Protein AF-A0A498SLK0-F1 (afdb_monomer_lite)

Sequence (186 aa):
SATMFNNPEVRSLDIPAATGIGTARSLAKLHALVLEGKLLKETTVKQLFLDPTVCNQMDLVLSINMSFGKGFTYTKNFQDQWLVGHPGLGGQNVKMDLTNEVAFAYLCSGLKIGHSDLTVTFMRLQNALYECLRENNLLKEIREEKTEGNSEITRRNSSLDTSSKNHQKANVLMPLESNTVLTSDT

pLDDT: mean 80.44, std 25.32, range [27.47, 98.44]

Structure (mmCIF, N/CA/C/O backbone):
data_AF-A0A498SLK0-F1
#
_entry.id   AF-A0A498SLK0-F1
#
loop_
_atom_site.group_PDB
_atom_site.id
_atom_site.type_symbol
_atom_site.label_atom_id
_atom_site.label_alt_id
_atom_site.label_comp_id
_atom_site.label_asym_id
_atom_site.label_entity_id
_atom_site.label_seq_id
_atom_site.pdbx_PDB_ins_code
_atom_site.Cartn_x
_atom_site.Cartn_y
_atom_site.Cartn_z
_atom_site.occupancy
_atom_site.B_iso_or_equiv
_atom_site.auth_seq_id
_atom_site.auth_comp_id
_atom_site.auth_asym_id
_atom_site.auth_atom_id
_atom_site.pdbx_PDB_model_num
ATOM 1 N N . SER A 1 1 ? 16.751 1.440 -17.193 1.00 70.88 1 SER A N 1
ATOM 2 C CA . SER A 1 1 ? 15.416 1.595 -17.815 1.00 70.88 1 SER A CA 1
ATOM 3 C C . SER A 1 1 ? 14.440 0.622 -17.166 1.00 70.88 1 SER A C 1
ATOM 5 O O . SER A 1 1 ? 14.860 -0.482 -16.836 1.00 70.88 1 SER A O 1
ATOM 7 N N . ALA A 1 2 ? 13.162 0.990 -16.994 1.00 81.75 2 ALA A N 1
ATOM 8 C CA . ALA A 1 2 ? 12.128 0.117 -16.412 1.00 81.75 2 ALA A CA 1
ATOM 9 C C . ALA A 1 2 ? 11.875 -1.167 -17.230 1.00 81.75 2 ALA A C 1
ATOM 11 O O . ALA A 1 2 ? 11.352 -2.149 -16.711 1.00 81.75 2 ALA A O 1
ATOM 12 N N . THR A 1 3 ? 12.314 -1.198 -18.491 1.00 87.62 3 THR A N 1
ATOM 13 C CA . THR A 1 3 ? 12.270 -2.387 -19.354 1.00 87.62 3 THR A CA 1
ATOM 14 C C . THR A 1 3 ? 13.063 -3.575 -18.806 1.00 87.62 3 THR A C 1
ATOM 16 O O . THR A 1 3 ? 12.767 -4.708 -19.170 1.00 87.62 3 THR A O 1
ATOM 19 N N . MET A 1 4 ? 14.024 -3.348 -17.902 1.00 90.81 4 MET A N 1
ATOM 20 C CA . MET A 1 4 ? 14.787 -4.409 -17.234 1.00 90.81 4 MET A CA 1
ATOM 21 C C . MET A 1 4 ? 13.880 -5.402 -16.493 1.00 90.81 4 MET A C 1
ATOM 23 O O . MET A 1 4 ? 14.152 -6.598 -16.507 1.00 90.81 4 MET A O 1
ATOM 27 N N . PHE A 1 5 ? 12.760 -4.941 -15.929 1.00 90.31 5 PHE A N 1
ATOM 28 C CA . PHE A 1 5 ? 11.796 -5.801 -15.235 1.00 90.31 5 PHE A CA 1
ATOM 29 C C . PHE A 1 5 ? 10.998 -6.714 -16.176 1.00 90.31 5 PHE A C 1
ATOM 31 O O . PHE A 1 5 ? 10.207 -7.531 -15.711 1.00 90.31 5 PHE A O 1
ATOM 38 N N . ASN A 1 6 ? 11.191 -6.612 -17.496 1.00 92.38 6 ASN A N 1
ATOM 39 C CA . ASN A 1 6 ? 10.660 -7.578 -18.458 1.00 92.38 6 ASN A CA 1
ATOM 40 C C . ASN A 1 6 ? 11.587 -8.771 -18.701 1.00 92.38 6 ASN A C 1
ATOM 42 O O . ASN A 1 6 ? 11.149 -9.746 -19.306 1.00 92.38 6 ASN A O 1
ATOM 46 N N . ASN A 1 7 ? 12.831 -8.717 -18.220 1.00 95.44 7 ASN A N 1
ATOM 47 C CA . ASN A 1 7 ? 13.762 -9.830 -18.321 1.00 95.44 7 ASN A CA 1
ATOM 48 C C . ASN A 1 7 ? 13.373 -10.939 -17.315 1.00 95.44 7 ASN A C 1
ATOM 50 O O . ASN A 1 7 ? 13.302 -10.644 -16.118 1.00 95.44 7 ASN A O 1
ATOM 54 N N . PRO A 1 8 ? 13.126 -12.191 -17.755 1.00 95.25 8 PRO A N 1
ATOM 55 C CA . PRO A 1 8 ? 12.795 -13.296 -16.854 1.00 95.25 8 PRO A CA 1
ATOM 56 C C . PRO A 1 8 ? 13.870 -13.546 -15.792 1.00 95.25 8 PRO A C 1
ATOM 58 O O . PRO A 1 8 ? 13.502 -13.785 -14.649 1.00 95.25 8 PRO A O 1
ATOM 61 N N . GLU A 1 9 ? 15.153 -13.380 -16.124 1.00 96.25 9 GLU A N 1
ATOM 62 C CA . GLU A 1 9 ? 16.265 -13.541 -15.175 1.00 96.25 9 GLU A CA 1
ATOM 63 C C . GLU A 1 9 ? 16.179 -12.538 -14.023 1.00 96.25 9 GLU A C 1
ATOM 65 O O . GLU A 1 9 ? 16.482 -12.861 -12.884 1.00 96.25 9 GLU A O 1
ATOM 70 N N . VAL A 1 10 ? 15.721 -11.313 -14.303 1.00 94.56 10 VAL A N 1
ATOM 71 C CA . VAL A 1 10 ? 15.525 -10.279 -13.275 1.00 94.56 10 VAL A CA 1
ATOM 72 C C . VAL A 1 10 ? 14.268 -10.567 -12.458 1.00 94.56 10 VAL A C 1
ATOM 74 O O . VAL A 1 10 ? 14.259 -10.342 -11.252 1.00 94.56 10 VAL A O 1
ATOM 77 N N . ARG A 1 11 ? 13.207 -11.075 -13.097 1.00 93.44 11 ARG A N 1
ATOM 78 C CA . ARG A 1 11 ? 11.951 -11.448 -12.424 1.00 93.44 11 ARG A CA 1
ATOM 79 C C . ARG A 1 11 ? 12.111 -12.637 -11.481 1.00 93.44 11 ARG A C 1
ATOM 81 O O . ARG A 1 11 ? 11.338 -12.739 -10.538 1.00 93.44 11 ARG A O 1
ATOM 88 N N . SER A 1 12 ? 13.062 -13.529 -11.749 1.00 95.00 12 SER A N 1
ATOM 89 C CA . SER A 1 12 ? 13.354 -14.679 -10.890 1.00 95.00 12 SER A CA 1
ATOM 90 C C . SER A 1 12 ? 14.241 -14.345 -9.692 1.00 95.00 12 SER A C 1
ATOM 92 O O . SER A 1 12 ? 14.433 -15.211 -8.845 1.00 95.00 12 SER A O 1
ATOM 94 N N . LEU A 1 13 ? 14.806 -13.135 -9.613 1.00 95.94 13 LEU A N 1
ATOM 95 C CA . LEU A 1 13 ? 15.593 -12.727 -8.451 1.00 95.94 13 LEU A CA 1
ATOM 96 C C . LEU A 1 13 ? 14.676 -12.396 -7.275 1.00 95.94 13 LEU A C 1
ATOM 98 O O . LEU A 1 13 ? 13.717 -11.643 -7.424 1.00 95.94 13 LEU A O 1
ATOM 102 N N . ASP A 1 14 ? 15.051 -12.854 -6.084 1.00 94.75 14 ASP A N 1
ATOM 103 C CA . ASP A 1 14 ? 14.390 -12.481 -4.836 1.00 94.75 14 ASP A CA 1
ATOM 104 C C . ASP A 1 14 ? 14.817 -11.071 -4.406 1.00 94.75 14 ASP A C 1
ATOM 106 O O . ASP A 1 14 ? 15.671 -10.881 -3.538 1.00 94.75 14 ASP A O 1
ATOM 110 N N . ILE A 1 15 ? 14.218 -10.053 -5.028 1.00 95.19 15 ILE A N 1
ATOM 111 C CA . ILE A 1 15 ? 14.416 -8.642 -4.670 1.00 95.19 15 ILE A CA 1
ATOM 112 C C . ILE A 1 15 ? 13.079 -8.088 -4.156 1.00 95.19 15 ILE A C 1
ATOM 114 O O . ILE A 1 15 ? 12.330 -7.489 -4.944 1.00 95.19 15 ILE A O 1
ATOM 118 N N . PRO A 1 16 ? 12.761 -8.246 -2.851 1.00 94.00 16 PRO A N 1
ATOM 119 C CA . PRO A 1 16 ? 11.464 -7.866 -2.280 1.00 94.00 16 PRO A CA 1
ATOM 120 C C . PRO A 1 16 ? 11.066 -6.408 -2.529 1.00 94.00 16 PRO A C 1
ATOM 122 O O . PRO A 1 16 ? 9.883 -6.091 -2.596 1.00 94.00 16 PRO A O 1
ATOM 125 N N . ALA A 1 17 ? 12.049 -5.523 -2.716 1.00 93.56 17 ALA A N 1
ATOM 126 C CA . ALA A 1 17 ? 11.827 -4.105 -2.972 1.00 93.56 17 ALA A CA 1
ATOM 127 C C . ALA A 1 17 ? 11.302 -3.780 -4.387 1.00 93.56 17 ALA A C 1
ATOM 129 O O . ALA A 1 17 ? 10.821 -2.669 -4.599 1.00 93.56 17 ALA A O 1
ATOM 130 N N . ALA A 1 18 ? 11.422 -4.685 -5.372 1.00 92.25 18 ALA A N 1
ATOM 131 C CA . ALA A 1 18 ? 11.180 -4.320 -6.777 1.00 92.25 18 ALA A CA 1
ATOM 132 C C . ALA A 1 18 ? 10.623 -5.422 -7.695 1.00 92.25 18 ALA A C 1
ATOM 134 O O . ALA A 1 18 ? 10.059 -5.102 -8.738 1.00 92.25 18 ALA A O 1
ATOM 135 N N . THR A 1 19 ? 10.779 -6.701 -7.352 1.00 93.88 19 THR A N 1
ATOM 136 C CA . THR A 1 19 ? 10.483 -7.828 -8.269 1.00 93.88 19 THR A CA 1
ATOM 137 C C . THR A 1 19 ? 9.173 -8.554 -7.962 1.00 93.88 19 THR A C 1
ATOM 139 O O . THR A 1 19 ? 8.870 -9.569 -8.579 1.00 93.88 19 THR A O 1
ATOM 142 N N . GLY A 1 20 ? 8.355 -8.025 -7.047 1.00 93.06 20 GLY A N 1
ATOM 143 C CA . GLY A 1 20 ? 7.063 -8.617 -6.704 1.00 93.06 20 GLY A CA 1
ATOM 144 C C . GLY A 1 20 ? 6.109 -8.695 -7.903 1.00 93.06 20 GLY A C 1
ATOM 145 O O . GLY A 1 20 ? 5.823 -7.687 -8.550 1.00 93.06 20 GLY A O 1
ATOM 146 N N . ILE A 1 21 ? 5.576 -9.891 -8.170 1.00 94.12 21 ILE A N 1
ATOM 147 C CA . ILE A 1 21 ? 4.585 -10.147 -9.223 1.00 94.12 21 ILE A CA 1
ATOM 148 C C . ILE A 1 21 ? 3.274 -10.584 -8.574 1.00 94.12 21 ILE A C 1
ATOM 150 O O . ILE A 1 21 ? 3.242 -11.477 -7.730 1.00 94.12 21 ILE A O 1
ATOM 154 N N . GLY A 1 22 ? 2.167 -9.972 -8.987 1.00 94.94 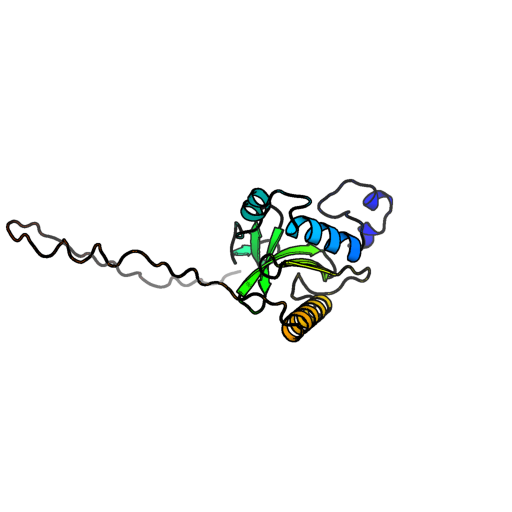22 GLY A N 1
ATOM 155 C CA . GLY A 1 22 ? 0.856 -10.307 -8.453 1.00 94.94 22 GLY A CA 1
ATOM 156 C C . GLY A 1 22 ? -0.284 -9.663 -9.225 1.00 94.94 22 GLY A C 1
ATOM 157 O O . GLY A 1 22 ? -0.096 -9.024 -10.258 1.00 94.94 22 GLY A O 1
ATOM 158 N N . THR A 1 23 ? -1.494 -9.838 -8.700 1.00 97.88 23 THR A N 1
ATOM 159 C CA . THR A 1 23 ? -2.704 -9.203 -9.231 1.00 97.88 23 THR A CA 1
ATOM 160 C C . THR A 1 23 ? -3.240 -8.187 -8.232 1.00 97.88 23 THR A C 1
ATOM 162 O O . THR A 1 23 ? -3.067 -8.355 -7.023 1.00 97.88 23 THR A O 1
ATOM 165 N N . ALA A 1 24 ? -3.948 -7.163 -8.719 1.00 98.00 24 ALA A N 1
ATOM 166 C CA . ALA A 1 24 ? -4.604 -6.184 -7.851 1.00 98.00 24 ALA A CA 1
ATOM 167 C C . ALA A 1 24 ? -5.553 -6.870 -6.851 1.00 98.00 24 ALA A C 1
ATOM 169 O O . ALA A 1 24 ? -5.569 -6.531 -5.674 1.00 98.00 24 ALA A O 1
ATOM 170 N N . ARG A 1 25 ? -6.269 -7.913 -7.299 1.00 98.31 25 ARG A N 1
ATOM 171 C CA . ARG A 1 25 ? -7.157 -8.722 -6.453 1.00 98.31 25 ARG A CA 1
ATOM 172 C C . ARG A 1 25 ? -6.404 -9.386 -5.302 1.00 98.31 25 ARG A C 1
ATOM 174 O O . ARG A 1 25 ? -6.836 -9.277 -4.160 1.00 98.31 25 ARG A O 1
ATOM 181 N N . SER A 1 26 ? -5.306 -10.083 -5.593 1.00 98.31 26 SER A N 1
ATOM 182 C CA . SER A 1 26 ? -4.523 -10.778 -4.564 1.00 98.31 26 SER A CA 1
ATOM 183 C C . SER A 1 26 ? -3.891 -9.793 -3.585 1.00 98.31 26 SER A C 1
ATOM 185 O O . SER A 1 26 ? -3.908 -10.039 -2.383 1.00 98.31 26 SER A O 1
ATOM 187 N N . LEU A 1 27 ? -3.383 -8.665 -4.088 1.00 97.81 27 LEU A N 1
ATOM 188 C CA . LEU A 1 27 ? -2.730 -7.648 -3.271 1.00 97.81 27 LEU A CA 1
ATOM 189 C C . LEU A 1 27 ? -3.721 -6.919 -2.347 1.00 97.81 27 LEU A C 1
ATOM 191 O O . LEU A 1 27 ? -3.435 -6.755 -1.163 1.00 97.81 27 LEU A O 1
ATOM 195 N N . ALA A 1 28 ? -4.905 -6.557 -2.853 1.00 98.44 28 ALA A N 1
ATOM 196 C CA . ALA A 1 28 ? -5.984 -5.995 -2.038 1.00 98.44 28 ALA A CA 1
ATOM 197 C C . ALA A 1 28 ? -6.485 -7.007 -0.997 1.00 98.44 28 ALA A C 1
ATOM 199 O O . ALA A 1 28 ? -6.641 -6.661 0.169 1.00 98.44 28 ALA A O 1
ATOM 200 N N . LYS A 1 29 ? -6.663 -8.279 -1.387 1.00 98.38 29 LYS A N 1
ATOM 201 C CA . LYS A 1 29 ? -7.074 -9.348 -0.465 1.00 98.38 29 LYS A CA 1
ATOM 202 C C . LYS A 1 29 ? -6.055 -9.570 0.651 1.00 98.38 29 LYS A C 1
ATOM 204 O O . LYS A 1 29 ? -6.457 -9.756 1.791 1.00 98.38 29 LYS A O 1
ATOM 209 N N . LEU A 1 30 ? -4.757 -9.541 0.345 1.00 97.94 30 LEU A N 1
ATOM 210 C CA . LEU A 1 30 ? -3.702 -9.646 1.354 1.00 97.94 30 LEU A CA 1
ATOM 211 C C . LEU A 1 30 ? -3.861 -8.561 2.428 1.00 97.94 30 LEU A C 1
ATOM 213 O O . LEU A 1 30 ? -3.872 -8.878 3.612 1.00 97.94 30 LEU A O 1
ATOM 217 N N . HIS A 1 31 ? -4.045 -7.306 2.013 1.00 97.38 31 HIS A N 1
ATOM 218 C CA . HIS A 1 31 ? -4.223 -6.184 2.938 1.00 97.38 31 HIS A CA 1
ATOM 219 C C . HIS A 1 31 ? -5.567 -6.250 3.681 1.00 97.38 31 HIS A C 1
ATOM 221 O O . HIS A 1 31 ? -5.610 -5.970 4.874 1.00 97.38 31 HIS A O 1
ATOM 227 N N . ALA A 1 32 ? -6.643 -6.709 3.034 1.00 97.44 32 ALA A N 1
ATOM 228 C CA . ALA A 1 32 ? -7.923 -6.955 3.702 1.00 97.44 32 ALA A CA 1
ATOM 229 C C . ALA A 1 32 ? -7.792 -8.008 4.815 1.00 97.44 32 ALA A C 1
ATOM 231 O O . ALA A 1 32 ? -8.270 -7.800 5.921 1.00 97.44 32 ALA A O 1
ATOM 232 N N . LEU A 1 33 ? -7.058 -9.101 4.577 1.00 97.81 33 LEU A N 1
ATOM 233 C CA . LEU A 1 33 ? -6.810 -10.123 5.600 1.00 97.81 33 LEU A CA 1
ATOM 234 C C . LEU A 1 33 ? -5.956 -9.609 6.776 1.00 97.81 33 LEU A C 1
ATOM 236 O O . LEU A 1 33 ? -6.061 -10.145 7.882 1.00 97.81 33 LEU A O 1
ATOM 240 N N . VAL A 1 34 ? -5.114 -8.591 6.556 1.00 96.31 34 VAL A N 1
ATOM 241 C CA . VAL A 1 34 ? -4.415 -7.878 7.639 1.00 96.31 34 VAL A CA 1
ATOM 242 C C . VAL A 1 34 ? -5.407 -7.051 8.459 1.00 96.31 34 VAL A C 1
ATOM 244 O O . VAL A 1 34 ? -5.400 -7.172 9.682 1.00 96.31 34 VAL A O 1
ATOM 247 N N . LEU A 1 35 ? -6.276 -6.269 7.806 1.00 94.38 35 LEU A N 1
ATOM 248 C CA . LEU A 1 35 ? -7.316 -5.471 8.473 1.00 94.38 35 LEU A CA 1
ATOM 249 C C . LEU A 1 35 ? -8.290 -6.340 9.279 1.00 94.38 35 LEU A C 1
ATOM 251 O O . LEU A 1 35 ? -8.625 -6.007 10.409 1.00 94.38 35 LEU A O 1
ATOM 255 N N . GLU A 1 36 ? -8.679 -7.493 8.736 1.00 94.00 36 GLU A N 1
ATOM 256 C CA . GLU A 1 36 ? -9.551 -8.472 9.399 1.00 94.00 36 GLU A CA 1
ATOM 257 C C . GLU A 1 36 ? -8.880 -9.186 10.592 1.00 94.00 36 GLU A C 1
ATOM 259 O O . GLU A 1 36 ? -9.503 -10.033 11.231 1.00 94.00 36 GLU A O 1
ATOM 264 N N . GLY A 1 37 ? -7.596 -8.924 10.867 1.00 93.56 37 GLY A N 1
ATOM 265 C CA . GLY A 1 37 ? -6.850 -9.573 11.950 1.00 93.56 37 GLY A CA 1
ATOM 266 C C . GLY A 1 37 ? -6.568 -11.061 11.713 1.00 93.56 37 GLY A C 1
ATOM 267 O O . GLY A 1 37 ? -6.239 -11.792 12.648 1.00 93.56 37 GLY A O 1
ATOM 268 N N . LYS A 1 38 ? -6.699 -11.539 10.467 1.00 96.62 38 LYS A N 1
ATOM 269 C CA . LYS A 1 38 ? -6.488 -12.953 10.102 1.00 96.62 38 LYS A CA 1
ATOM 270 C C . LYS A 1 38 ? -5.025 -13.295 9.840 1.00 96.62 38 LYS A C 1
ATOM 272 O O . LYS A 1 38 ? -4.653 -14.460 9.943 1.00 96.62 38 LYS A O 1
ATOM 277 N N . LEU A 1 39 ? -4.207 -12.303 9.482 1.00 96.38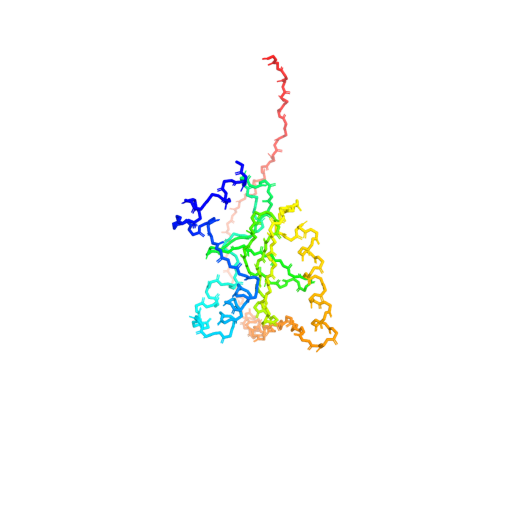 39 LEU A N 1
ATOM 278 C CA . LEU A 1 39 ? -2.766 -12.481 9.257 1.00 96.38 39 LEU A CA 1
ATOM 279 C C . LEU A 1 39 ? -1.912 -11.975 10.415 1.00 96.38 39 LEU A C 1
ATOM 281 O O . LEU A 1 39 ? -0.891 -12.580 10.729 1.00 96.38 39 LEU A O 1
ATOM 285 N N . LEU A 1 40 ? -2.321 -10.876 11.049 1.00 95.44 40 LEU A N 1
ATOM 286 C CA . LEU A 1 40 ? -1.603 -10.244 12.151 1.00 95.44 40 LEU A CA 1
ATOM 287 C C . LEU A 1 40 ? -2.550 -10.041 13.331 1.00 95.44 40 LEU A C 1
ATOM 289 O O . LEU A 1 40 ? -3.735 -9.777 13.146 1.00 95.44 40 LEU A O 1
ATOM 293 N N . LYS A 1 41 ? -2.014 -10.123 14.552 1.00 94.75 41 LYS A N 1
ATOM 294 C CA . LYS A 1 41 ? -2.772 -9.791 15.764 1.00 94.75 41 LYS A CA 1
ATOM 295 C C . LYS A 1 41 ? -3.138 -8.309 15.753 1.00 94.75 41 LYS A C 1
ATOM 297 O O . LYS A 1 41 ? -2.332 -7.483 15.328 1.00 94.75 41 LYS A O 1
ATOM 302 N N . GLU A 1 42 ? -4.292 -7.966 16.318 1.00 91.75 42 GLU A N 1
ATOM 303 C CA . GLU A 1 42 ? -4.764 -6.578 16.413 1.00 91.75 42 GLU A CA 1
ATOM 304 C C . GLU A 1 42 ? -3.725 -5.646 17.066 1.00 91.75 42 GLU A C 1
ATOM 306 O O . GLU A 1 42 ? -3.497 -4.532 16.601 1.00 91.75 42 GLU A O 1
ATOM 311 N N . THR A 1 43 ? -3.023 -6.120 18.101 1.00 94.06 43 THR A N 1
ATOM 312 C CA . THR A 1 43 ? -1.948 -5.359 18.758 1.00 94.06 43 THR A CA 1
ATOM 313 C C . THR A 1 43 ? -0.792 -5.039 17.810 1.00 94.06 43 THR A C 1
ATOM 315 O O . THR A 1 43 ? -0.272 -3.926 17.835 1.00 94.06 43 THR A O 1
ATOM 318 N N . THR A 1 44 ? -0.418 -5.979 16.941 1.00 94.50 44 THR A N 1
ATOM 319 C CA . THR A 1 44 ? 0.623 -5.790 15.923 1.00 94.50 44 THR A CA 1
ATOM 320 C C . THR A 1 44 ? 0.165 -4.825 14.835 1.00 94.50 44 THR A C 1
ATOM 322 O O . THR A 1 44 ? 0.929 -3.947 14.452 1.00 94.50 44 THR A O 1
ATOM 325 N N . VAL A 1 45 ? -1.085 -4.938 14.374 1.00 92.81 45 VAL A N 1
ATOM 326 C CA . VAL A 1 45 ? -1.683 -4.005 13.400 1.00 92.81 45 VAL A CA 1
ATOM 327 C C . VAL A 1 45 ? -1.642 -2.575 13.945 1.00 92.81 45 VAL A C 1
ATOM 329 O O . VAL A 1 45 ? -1.146 -1.680 13.264 1.00 92.81 45 VAL A O 1
ATOM 332 N N . LYS A 1 46 ? -2.061 -2.364 15.200 1.00 90.38 46 LYS A N 1
ATOM 333 C CA . LYS A 1 46 ? -1.990 -1.047 15.855 1.00 90.38 46 LYS A CA 1
ATOM 334 C C . LYS A 1 46 ? -0.553 -0.526 15.930 1.00 90.38 46 LYS A C 1
ATOM 336 O O . LYS A 1 46 ? -0.294 0.594 15.515 1.00 90.38 46 LYS A O 1
ATOM 341 N N . GLN A 1 47 ? 0.398 -1.336 16.394 1.00 91.06 47 GLN A N 1
ATOM 342 C CA . GLN A 1 47 ? 1.802 -0.913 16.502 1.00 91.06 47 GLN A CA 1
ATOM 343 C C . GLN A 1 47 ? 2.442 -0.561 15.153 1.00 91.06 47 GLN A C 1
ATOM 345 O O . GLN A 1 47 ? 3.283 0.338 15.084 1.00 91.06 47 GLN A O 1
ATOM 350 N N . LEU A 1 48 ? 2.076 -1.274 14.088 1.00 91.56 48 LEU A N 1
ATOM 351 C CA . LEU A 1 48 ? 2.647 -1.042 12.768 1.00 91.56 48 LEU A CA 1
ATOM 352 C C . LEU A 1 48 ? 2.053 0.183 12.078 1.00 91.56 48 LEU A C 1
ATOM 354 O O . LEU A 1 48 ? 2.799 0.855 11.374 1.00 91.56 48 LEU A O 1
ATOM 358 N N . PHE A 1 49 ? 0.756 0.452 12.262 1.00 92.56 49 PHE A N 1
ATOM 359 C CA . PHE A 1 49 ? -0.017 1.310 11.356 1.00 92.56 49 PHE A CA 1
ATOM 360 C C . PHE A 1 49 ? -0.722 2.505 12.007 1.00 92.56 49 PHE A C 1
ATOM 362 O O . PHE A 1 49 ? -1.347 3.277 11.283 1.00 92.56 49 PHE A O 1
ATOM 369 N N . LEU A 1 50 ? -0.655 2.671 13.336 1.00 87.94 50 LEU A N 1
ATOM 370 C CA . LEU A 1 50 ? -1.338 3.772 14.034 1.00 87.94 50 LEU A CA 1
ATOM 371 C C . LEU A 1 50 ? -0.882 5.151 13.539 1.00 87.94 50 LEU A C 1
ATOM 373 O O . LEU A 1 50 ? -1.703 6.031 13.289 1.00 87.94 50 LEU A O 1
ATOM 377 N N . ASP A 1 51 ? 0.429 5.320 13.391 1.00 91.12 51 ASP A N 1
ATOM 378 C CA . ASP A 1 51 ? 1.057 6.575 13.005 1.00 91.12 51 ASP A CA 1
ATOM 379 C C . ASP A 1 51 ? 2.303 6.337 12.135 1.00 91.12 51 ASP A C 1
ATOM 381 O O . ASP A 1 51 ? 3.015 5.328 12.288 1.00 91.12 51 ASP A O 1
ATOM 385 N N . PRO A 1 52 ? 2.601 7.268 11.211 1.00 95.88 52 PRO A N 1
ATOM 386 C CA . PRO A 1 52 ? 3.878 7.270 10.523 1.00 95.88 52 PRO A CA 1
ATOM 387 C C . PRO A 1 52 ? 5.009 7.628 11.496 1.00 95.88 52 PRO A C 1
ATOM 389 O O . PRO A 1 52 ? 4.894 8.546 12.299 1.00 95.88 52 PRO A O 1
ATOM 392 N N . THR A 1 53 ? 6.151 6.948 11.372 1.00 95.56 53 THR A N 1
ATOM 393 C CA . THR A 1 53 ? 7.364 7.286 12.143 1.00 95.56 53 THR A CA 1
ATOM 394 C C . THR A 1 53 ? 7.915 8.656 11.754 1.00 95.56 53 THR A C 1
ATOM 396 O O . THR A 1 53 ? 8.444 9.377 12.594 1.00 95.56 53 THR A O 1
ATOM 399 N N . VAL A 1 54 ? 7.799 9.006 10.477 1.00 96.00 54 VAL A N 1
ATOM 400 C CA . VAL A 1 54 ? 8.162 10.310 9.937 1.00 96.00 54 VAL A CA 1
ATOM 401 C C . VAL A 1 54 ? 6.924 10.905 9.301 1.00 96.00 54 VAL A C 1
ATOM 403 O O . VAL A 1 54 ? 6.330 10.283 8.425 1.00 96.00 54 VAL A O 1
ATOM 406 N N . CYS A 1 55 ? 6.528 12.094 9.746 1.00 96.50 55 CYS A N 1
ATOM 407 C CA . CYS A 1 55 ? 5.300 12.748 9.313 1.00 96.50 55 CYS A CA 1
ATOM 408 C C . CYS A 1 55 ? 5.623 14.003 8.499 1.00 96.50 55 CYS A C 1
ATOM 410 O O . CYS A 1 55 ? 6.249 14.929 9.012 1.00 96.50 55 CYS A O 1
ATOM 412 N N . ASN A 1 56 ? 5.167 14.026 7.244 1.00 95.75 56 ASN A N 1
ATOM 413 C CA . ASN A 1 56 ? 5.242 15.167 6.329 1.00 95.75 56 ASN A CA 1
ATOM 414 C C . ASN A 1 56 ? 6.640 15.812 6.234 1.00 95.75 56 ASN A C 1
ATOM 416 O O . ASN A 1 56 ? 6.775 17.037 6.248 1.00 95.75 56 ASN A O 1
ATOM 420 N N . GLN A 1 57 ? 7.683 14.987 6.146 1.00 97.25 57 GLN A N 1
ATOM 421 C CA . GLN A 1 57 ? 9.065 15.452 6.043 1.00 97.25 57 GLN A CA 1
ATOM 422 C C . GLN A 1 57 ? 9.549 15.399 4.594 1.00 97.25 57 GLN A C 1
ATOM 424 O O . GLN A 1 57 ? 9.175 14.506 3.837 1.00 97.25 57 GLN A O 1
ATOM 429 N N . MET A 1 58 ? 10.403 16.354 4.224 1.00 97.25 58 MET A N 1
ATOM 430 C CA . MET A 1 58 ? 11.057 16.406 2.921 1.00 97.25 58 MET A CA 1
ATOM 431 C C . MET A 1 58 ? 11.914 15.154 2.688 1.00 97.25 58 MET A C 1
ATOM 433 O O . MET A 1 58 ? 12.913 14.953 3.380 1.00 97.25 58 MET A O 1
ATOM 437 N N . ASP A 1 59 ? 11.552 14.337 1.701 1.00 95.12 59 ASP A N 1
ATOM 438 C CA . ASP A 1 59 ? 12.405 13.249 1.229 1.00 95.12 59 ASP A CA 1
ATOM 439 C C . ASP A 1 59 ? 13.437 13.805 0.238 1.00 95.12 59 ASP A C 1
ATOM 441 O O . ASP A 1 59 ? 13.075 14.394 -0.780 1.00 95.12 59 ASP A O 1
ATOM 445 N N . LEU A 1 60 ? 14.728 13.637 0.533 1.00 95.81 60 LEU A N 1
ATOM 446 C CA . LEU A 1 60 ? 15.808 14.202 -0.286 1.00 95.81 60 LEU A CA 1
ATOM 447 C C . LEU A 1 60 ? 15.970 13.503 -1.643 1.00 95.81 60 LEU A C 1
ATOM 449 O O . LEU A 1 60 ? 16.479 14.110 -2.581 1.00 95.81 60 LEU A O 1
ATOM 453 N N . VAL A 1 61 ? 15.556 12.239 -1.760 1.00 93.62 61 VAL A N 1
ATOM 454 C CA . VAL A 1 61 ? 15.685 11.459 -2.998 1.00 93.62 61 VAL A CA 1
ATOM 455 C C . VAL A 1 61 ? 14.509 11.748 -3.919 1.00 93.62 61 VAL A C 1
ATOM 457 O O . VAL A 1 61 ? 14.691 12.013 -5.106 1.00 93.62 61 VAL A O 1
ATOM 460 N N . LEU A 1 62 ? 13.295 11.715 -3.376 1.00 90.75 62 LEU A N 1
ATOM 461 C CA . LEU A 1 62 ? 12.068 11.951 -4.127 1.00 90.75 62 LEU A CA 1
ATOM 462 C C . LEU A 1 62 ? 11.770 13.441 -4.307 1.00 90.75 62 LEU A C 1
ATOM 464 O O . LEU A 1 62 ? 10.958 13.790 -5.161 1.00 90.75 62 LEU A O 1
ATOM 468 N N . SER A 1 63 ? 12.414 14.313 -3.523 1.00 93.56 63 SER A N 1
ATOM 469 C CA . SER A 1 63 ? 12.178 15.761 -3.524 1.00 93.56 63 SER A CA 1
ATOM 470 C C . SER A 1 63 ? 10.695 16.120 -3.336 1.00 93.56 63 SER A C 1
ATOM 472 O O . SER A 1 63 ? 10.209 17.116 -3.869 1.00 93.56 63 SER A O 1
ATOM 474 N N . ILE A 1 64 ? 9.972 15.320 -2.542 1.00 92.12 64 ILE A N 1
ATOM 475 C CA . ILE A 1 64 ? 8.587 15.566 -2.112 1.00 92.12 64 ILE A CA 1
ATOM 476 C C . ILE A 1 64 ? 8.439 15.301 -0.613 1.00 92.12 64 ILE A C 1
ATOM 478 O O . ILE A 1 64 ? 9.180 14.499 -0.041 1.00 92.12 64 ILE A O 1
ATOM 482 N N . ASN A 1 65 ? 7.490 15.971 0.038 1.00 94.88 65 ASN A N 1
ATOM 483 C CA . ASN A 1 65 ? 7.182 15.661 1.427 1.00 94.88 65 ASN A CA 1
ATOM 484 C C . ASN A 1 65 ? 6.457 14.320 1.515 1.00 94.88 65 ASN A C 1
ATOM 486 O O . ASN A 1 65 ? 5.470 14.090 0.817 1.00 94.88 65 ASN A O 1
ATOM 490 N N . MET A 1 66 ? 6.932 13.456 2.404 1.00 95.19 66 MET A N 1
ATOM 491 C CA . MET A 1 66 ? 6.412 12.110 2.590 1.00 95.19 66 MET A CA 1
ATOM 492 C C . MET A 1 66 ? 6.132 11.845 4.062 1.00 95.19 66 MET A C 1
ATOM 494 O O . MET A 1 66 ? 6.787 12.385 4.955 1.00 95.19 66 MET A O 1
ATOM 498 N N . SER A 1 67 ? 5.164 10.963 4.302 1.00 97.19 67 SER A N 1
ATOM 499 C CA . SER A 1 67 ? 5.001 10.316 5.599 1.00 97.19 67 SER A CA 1
ATOM 500 C C . SER A 1 67 ? 5.287 8.827 5.449 1.00 97.19 67 SER A C 1
ATOM 502 O O . SER A 1 67 ? 4.740 8.176 4.557 1.00 97.19 67 SER A O 1
ATOM 504 N N . PHE A 1 68 ? 6.156 8.275 6.290 1.00 95.81 68 PHE A N 1
ATOM 505 C CA . PHE A 1 68 ? 6.570 6.876 6.211 1.00 95.81 68 PHE A CA 1
ATOM 506 C C . PHE A 1 68 ? 6.766 6.265 7.594 1.00 95.81 68 PHE A C 1
ATOM 508 O O . PHE A 1 68 ? 7.033 6.949 8.582 1.00 95.81 68 PHE A O 1
ATOM 515 N N . GLY A 1 69 ? 6.642 4.947 7.679 1.00 95.38 69 GLY A N 1
ATOM 516 C CA . GLY A 1 69 ? 6.834 4.226 8.928 1.00 95.38 69 GLY A CA 1
ATOM 517 C C . GLY A 1 69 ? 6.805 2.723 8.727 1.00 95.38 69 GLY A C 1
ATOM 518 O O . GLY A 1 69 ? 5.945 2.205 8.021 1.00 95.38 69 GLY A O 1
ATOM 519 N N . LYS A 1 70 ? 7.740 2.020 9.376 1.00 94.69 70 LYS A N 1
ATOM 520 C CA . LYS A 1 70 ? 7.731 0.554 9.506 1.00 94.69 70 LYS A CA 1
ATOM 521 C C . LYS A 1 70 ? 7.578 -0.200 8.160 1.00 94.69 70 LYS A C 1
ATOM 523 O O . LYS A 1 70 ? 6.986 -1.271 8.117 1.00 94.69 70 LYS A O 1
ATOM 528 N N . GLY A 1 71 ? 8.107 0.362 7.066 1.00 94.12 71 GLY A N 1
ATOM 529 C CA . GLY A 1 71 ? 8.051 -0.219 5.713 1.00 94.12 71 GLY A CA 1
ATOM 530 C C . GLY A 1 71 ? 6.888 0.250 4.828 1.00 94.12 71 GLY A C 1
ATOM 531 O O . GLY A 1 71 ? 6.771 -0.216 3.699 1.00 94.12 71 GLY A O 1
ATOM 532 N N . PHE A 1 72 ? 6.053 1.176 5.304 1.00 96.62 72 PHE A N 1
ATOM 533 C CA . PHE A 1 72 ? 4.878 1.672 4.586 1.00 96.62 72 PHE A CA 1
ATOM 534 C C . PHE A 1 72 ? 4.924 3.185 4.384 1.00 96.62 72 PHE A C 1
ATOM 536 O O . PHE A 1 72 ? 5.524 3.926 5.169 1.00 96.62 72 PHE A O 1
ATOM 543 N N . THR A 1 73 ? 4.235 3.638 3.342 1.00 96.44 73 THR A N 1
ATOM 544 C CA . THR A 1 73 ? 3.921 5.047 3.105 1.00 96.44 73 THR A CA 1
ATOM 545 C C . THR A 1 73 ? 2.549 5.384 3.670 1.00 96.44 73 THR A C 1
ATOM 547 O O . THR A 1 73 ? 1.623 4.574 3.572 1.00 96.44 73 THR A O 1
ATOM 550 N N . TYR A 1 74 ? 2.424 6.592 4.206 1.00 97.25 74 TYR A N 1
ATOM 551 C CA . TYR A 1 74 ? 1.218 7.104 4.838 1.00 97.25 74 TYR A CA 1
ATOM 552 C C . TYR A 1 74 ? 0.731 8.329 4.082 1.00 97.25 74 TYR A C 1
ATOM 554 O O . TYR A 1 74 ? 1.494 9.234 3.746 1.00 97.25 74 TYR A O 1
ATOM 562 N N . THR A 1 75 ? -0.565 8.352 3.828 1.00 95.94 75 THR A N 1
ATOM 563 C CA . THR A 1 75 ? -1.284 9.457 3.184 1.00 95.94 75 THR A CA 1
ATOM 564 C C . THR A 1 75 ? -2.606 9.636 3.909 1.00 95.94 75 THR A C 1
ATOM 566 O O . THR A 1 75 ? -2.959 8.795 4.731 1.00 95.94 75 THR A O 1
ATOM 569 N N . LYS A 1 76 ? -3.342 10.708 3.635 1.00 94.56 76 LYS A N 1
ATOM 570 C CA . LYS A 1 76 ? -4.644 10.923 4.264 1.00 94.56 76 LYS A CA 1
ATOM 571 C C . LYS A 1 76 ? -5.776 10.819 3.255 1.00 94.56 76 LYS A C 1
ATOM 573 O O . LYS A 1 76 ? -5.612 11.198 2.095 1.00 94.56 76 LYS A O 1
ATOM 578 N N . ASN A 1 77 ? -6.911 10.283 3.693 1.00 93.94 77 ASN A N 1
ATOM 579 C CA . ASN A 1 77 ? -8.156 10.380 2.940 1.00 93.94 77 ASN A CA 1
ATOM 580 C C . ASN A 1 77 ? -8.793 11.772 3.125 1.00 93.94 77 ASN A C 1
ATOM 582 O O . ASN A 1 77 ? -8.265 12.636 3.826 1.00 93.94 77 ASN A O 1
ATOM 586 N N . PHE A 1 78 ? -9.945 11.999 2.492 1.00 91.50 78 PHE A N 1
ATOM 587 C CA . PHE A 1 78 ? -10.644 13.288 2.555 1.00 91.50 78 PHE A CA 1
ATOM 588 C C . PHE A 1 78 ? -11.250 13.610 3.938 1.00 91.50 78 PHE A C 1
ATOM 590 O O . PHE A 1 78 ? -11.659 14.745 4.160 1.00 91.50 78 PHE A O 1
ATOM 597 N N . GLN A 1 79 ? -11.306 12.635 4.853 1.00 92.25 79 GLN A N 1
ATOM 598 C CA . GLN A 1 79 ? -11.736 12.792 6.249 1.00 92.25 79 GLN A CA 1
ATOM 599 C C . GLN A 1 79 ? -10.541 12.954 7.207 1.00 92.25 79 GLN A C 1
ATOM 601 O O . GLN A 1 79 ? -10.704 12.797 8.411 1.00 92.25 79 GLN A O 1
ATOM 606 N N . ASP A 1 80 ? -9.342 13.236 6.682 1.00 93.12 80 ASP A N 1
ATOM 607 C CA . ASP A 1 80 ? -8.090 13.368 7.442 1.00 93.12 80 ASP A CA 1
ATOM 608 C C . ASP A 1 80 ? -7.642 12.074 8.163 1.00 93.12 80 ASP A C 1
ATOM 610 O O . ASP A 1 80 ? -6.795 12.105 9.056 1.00 93.12 80 ASP A O 1
ATOM 614 N N . GLN A 1 81 ? -8.155 10.910 7.747 1.00 93.12 81 GLN A N 1
ATOM 615 C CA . GLN A 1 81 ? -7.792 9.604 8.311 1.00 93.12 81 GLN A CA 1
ATOM 616 C C . GLN A 1 81 ? -6.601 8.997 7.563 1.00 93.12 81 GLN A C 1
ATOM 618 O O . GLN A 1 81 ? -6.462 9.158 6.346 1.00 93.12 81 GLN A O 1
ATOM 623 N N . TRP A 1 82 ? -5.743 8.272 8.284 1.00 94.50 82 TRP A N 1
ATOM 624 C CA . TRP A 1 82 ? -4.549 7.658 7.710 1.00 94.50 82 TRP A CA 1
ATOM 625 C C . TRP A 1 82 ? -4.875 6.489 6.777 1.00 94.50 82 TRP A C 1
ATOM 627 O O . TRP A 1 82 ? -5.570 5.540 7.135 1.00 94.50 82 TRP A O 1
ATOM 637 N N . LEU A 1 83 ? -4.266 6.535 5.597 1.00 96.44 83 LEU A N 1
ATOM 638 C CA . LEU A 1 83 ? -4.171 5.446 4.640 1.00 96.44 83 LEU A CA 1
ATOM 639 C C . LEU A 1 83 ? -2.746 4.928 4.626 1.00 96.44 83 LEU A C 1
ATOM 641 O O . LEU A 1 83 ? -1.804 5.690 4.386 1.00 96.44 83 LEU A O 1
ATOM 645 N N . VAL A 1 84 ? -2.609 3.625 4.830 1.00 97.19 84 VAL A N 1
ATOM 646 C CA . VAL A 1 84 ? -1.321 2.939 4.876 1.00 97.19 84 VAL A CA 1
ATOM 647 C C . VAL A 1 84 ? -1.170 2.084 3.636 1.00 97.19 84 VAL A C 1
ATOM 649 O O . VAL A 1 84 ? -2.112 1.424 3.208 1.00 97.19 84 VAL A O 1
ATOM 652 N N . GLY A 1 85 ? 0.006 2.083 3.030 1.00 96.62 85 GLY A N 1
ATOM 653 C CA . GLY A 1 85 ? 0.206 1.344 1.797 1.00 96.62 85 GLY A CA 1
ATOM 654 C C . GLY A 1 85 ? 1.603 1.493 1.240 1.00 96.62 85 GLY A C 1
ATOM 655 O O . GLY A 1 85 ? 2.537 1.827 1.970 1.00 96.62 85 GLY A O 1
ATOM 656 N N . HIS A 1 86 ? 1.740 1.263 -0.062 1.00 96.69 86 HIS A N 1
ATOM 657 C CA . HIS A 1 86 ? 2.996 1.504 -0.761 1.00 96.69 86 HIS A CA 1
ATOM 658 C C . HIS A 1 86 ? 2.753 1.784 -2.254 1.00 96.69 86 HIS A C 1
ATOM 660 O O . HIS A 1 86 ? 2.193 0.931 -2.955 1.00 96.69 86 HIS A O 1
ATOM 666 N N . PRO A 1 87 ? 3.202 2.936 -2.787 1.00 95.50 87 PRO A N 1
ATOM 667 C CA . PRO A 1 87 ? 3.176 3.193 -4.216 1.00 95.50 87 PRO A CA 1
ATOM 668 C C . PRO A 1 87 ? 4.291 2.412 -4.915 1.00 95.50 87 PRO A C 1
ATOM 670 O O . PRO A 1 87 ? 5.390 2.253 -4.389 1.00 95.50 87 PRO A O 1
ATOM 673 N N . GLY A 1 88 ? 4.032 1.939 -6.125 1.00 93.56 88 GLY A N 1
ATOM 674 C CA . GLY A 1 88 ? 5.038 1.348 -6.995 1.00 93.56 88 GLY A CA 1
ATOM 675 C C . GLY A 1 88 ? 5.313 2.227 -8.208 1.00 93.56 88 GLY A C 1
ATOM 676 O O . GLY A 1 88 ? 4.484 3.041 -8.629 1.00 93.56 88 GLY A O 1
ATOM 677 N N . LEU A 1 89 ? 6.488 2.033 -8.803 1.00 90.94 89 LEU A N 1
ATOM 678 C CA . LEU A 1 89 ? 6.844 2.689 -10.055 1.00 90.94 89 LEU A CA 1
ATOM 679 C C . LEU A 1 89 ? 5.781 2.408 -11.130 1.00 90.94 89 LEU A C 1
ATOM 681 O O . LEU A 1 89 ? 5.308 1.282 -11.270 1.00 90.94 89 LEU A O 1
ATOM 685 N N . GLY A 1 90 ? 5.415 3.433 -11.902 1.00 90.25 90 GLY A N 1
ATOM 686 C CA . GLY A 1 90 ? 4.432 3.301 -12.979 1.00 90.25 90 GLY A CA 1
ATOM 687 C C . GLY A 1 90 ? 2.983 3.530 -12.573 1.00 90.25 90 GLY A C 1
ATOM 688 O O . GLY A 1 90 ? 2.096 3.288 -13.390 1.00 90.25 90 GLY A O 1
ATOM 689 N N . GLY A 1 91 ? 2.741 4.007 -11.351 1.00 93.56 91 GLY A N 1
ATOM 690 C CA . GLY A 1 91 ? 1.417 4.419 -10.889 1.00 93.56 91 GLY A CA 1
ATOM 691 C C . GLY A 1 91 ? 0.577 3.297 -10.285 1.00 93.56 91 GLY A C 1
ATOM 692 O O . GLY A 1 91 ? -0.598 3.504 -9.994 1.00 93.56 91 GLY A O 1
ATOM 693 N N . GLN A 1 92 ? 1.165 2.116 -10.099 1.00 95.62 92 GLN A N 1
ATOM 694 C CA . GLN A 1 92 ? 0.569 1.049 -9.304 1.00 95.62 92 GLN A CA 1
ATOM 695 C C . GLN A 1 92 ? 0.613 1.411 -7.818 1.00 95.62 92 GLN A C 1
ATOM 697 O O . GLN A 1 92 ? 1.544 2.073 -7.364 1.00 95.62 92 GLN A O 1
ATOM 702 N N . ASN A 1 93 ? -0.395 1.011 -7.055 1.00 97.19 93 ASN A N 1
ATOM 703 C CA . ASN A 1 93 ? -0.508 1.397 -5.655 1.00 97.19 93 ASN A CA 1
ATOM 704 C C . ASN A 1 93 ? -1.421 0.421 -4.908 1.00 97.19 93 ASN A C 1
ATOM 706 O O . ASN A 1 93 ? -2.357 -0.140 -5.486 1.00 97.19 93 ASN A O 1
ATOM 710 N N . VAL A 1 94 ? -1.159 0.226 -3.624 1.00 97.94 94 VAL A N 1
ATOM 711 C CA . VAL A 1 94 ? -2.040 -0.484 -2.698 1.00 97.94 94 VAL A CA 1
ATOM 712 C C . VAL A 1 94 ? -2.178 0.338 -1.438 1.00 97.94 94 VAL A C 1
ATOM 714 O O . VAL A 1 94 ? -1.192 0.892 -0.954 1.00 97.94 94 VAL A O 1
ATOM 717 N N . LYS A 1 95 ? -3.399 0.395 -0.915 1.00 97.50 95 LYS A N 1
ATOM 718 C CA . LYS A 1 95 ? -3.720 1.082 0.325 1.00 97.50 95 LYS A CA 1
ATOM 719 C C . LYS A 1 95 ? -4.710 0.294 1.161 1.00 97.50 95 LYS A C 1
ATOM 721 O O . LYS A 1 95 ? -5.555 -0.434 0.640 1.00 97.50 95 LYS A O 1
ATOM 726 N N . MET A 1 96 ? -4.614 0.506 2.461 1.00 96.88 96 MET A N 1
ATOM 727 C CA . MET A 1 96 ? -5.585 0.109 3.459 1.00 96.88 96 MET A CA 1
ATOM 728 C C . MET A 1 96 ? -5.963 1.320 4.307 1.00 96.88 96 MET A C 1
ATOM 730 O O . MET A 1 96 ? -5.103 2.081 4.753 1.00 96.88 96 MET A O 1
ATOM 734 N N . ASP A 1 97 ? -7.261 1.488 4.500 1.00 96.12 97 ASP A N 1
ATOM 735 C CA . ASP A 1 97 ? -7.871 2.445 5.408 1.00 96.12 97 ASP A CA 1
ATOM 736 C C . ASP A 1 97 ? -8.295 1.673 6.656 1.00 96.12 97 ASP A C 1
ATOM 738 O O . ASP A 1 97 ? -9.223 0.861 6.613 1.00 96.12 97 ASP A O 1
ATOM 742 N N . LEU A 1 98 ? -7.567 1.879 7.753 1.00 92.56 98 LEU A N 1
ATOM 743 C CA . LEU A 1 98 ? -7.828 1.164 9.000 1.00 92.56 98 LEU A CA 1
ATOM 744 C C . LEU A 1 98 ? -9.143 1.611 9.636 1.00 92.56 98 LEU A C 1
ATOM 746 O O . LEU A 1 98 ? -9.811 0.809 10.283 1.00 92.56 98 LEU A O 1
ATOM 750 N N . THR A 1 99 ? -9.523 2.875 9.453 1.00 93.75 99 THR A N 1
ATOM 751 C CA . THR A 1 99 ? -10.743 3.425 10.038 1.00 93.75 99 THR A CA 1
ATOM 752 C C . THR A 1 99 ? -11.967 2.864 9.326 1.00 93.75 99 THR A C 1
ATOM 754 O O . THR A 1 99 ? -12.873 2.338 9.972 1.00 93.75 99 THR A O 1
ATOM 757 N N . ASN A 1 100 ? -11.966 2.896 7.995 1.00 95.06 100 ASN A N 1
ATOM 758 C CA . ASN A 1 100 ? -13.078 2.412 7.175 1.00 95.06 100 ASN A CA 1
ATOM 759 C C . ASN A 1 100 ? -13.013 0.903 6.870 1.00 95.06 100 ASN A C 1
ATOM 761 O O . ASN A 1 100 ? -13.895 0.387 6.192 1.00 95.06 100 ASN A O 1
ATOM 765 N N . GLU A 1 101 ? -11.993 0.196 7.372 1.00 94.75 101 GLU A N 1
ATOM 766 C CA . GLU A 1 101 ? -11.768 -1.248 7.180 1.00 94.75 101 GLU A CA 1
ATOM 767 C C . GLU A 1 101 ? -11.808 -1.684 5.706 1.00 94.75 101 GLU A C 1
ATOM 769 O O . GLU A 1 101 ? -12.307 -2.754 5.356 1.00 94.75 101 GLU A O 1
ATOM 774 N N . VAL A 1 102 ? -11.248 -0.855 4.820 1.00 96.62 102 VAL A N 1
ATOM 775 C CA . VAL A 1 102 ? -11.204 -1.126 3.380 1.00 96.62 102 VAL A CA 1
ATOM 776 C C . VAL A 1 102 ? -9.767 -1.214 2.888 1.00 96.62 102 VAL A C 1
ATOM 778 O O . VAL A 1 102 ? -8.924 -0.376 3.201 1.00 96.62 102 VAL A O 1
ATOM 781 N N . ALA A 1 103 ? -9.486 -2.222 2.067 1.00 97.94 103 ALA A N 1
ATOM 782 C CA . ALA A 1 103 ? -8.236 -2.338 1.334 1.00 97.94 103 ALA A CA 1
ATOM 783 C C . ALA A 1 103 ? -8.505 -2.352 -0.168 1.00 97.94 103 ALA A C 1
ATOM 785 O O . ALA A 1 103 ? -9.421 -3.021 -0.651 1.00 97.94 103 ALA A O 1
ATOM 786 N N . PHE A 1 104 ? -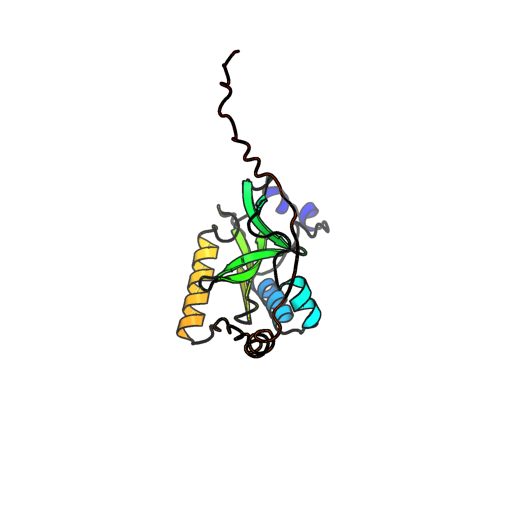7.685 -1.631 -0.922 1.00 98.31 104 PHE A N 1
ATOM 787 C CA . PHE A 1 104 ? -7.824 -1.509 -2.364 1.00 98.31 104 PHE A 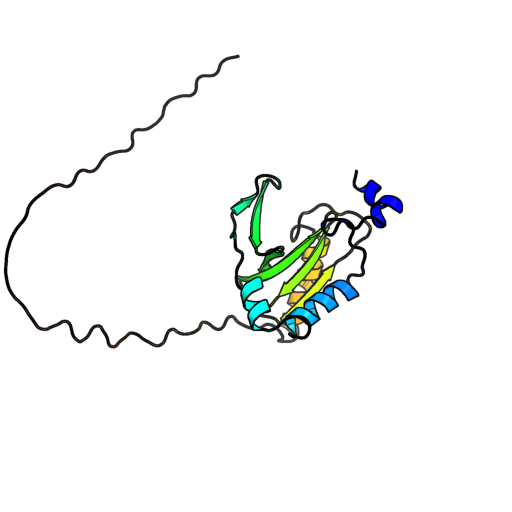CA 1
ATOM 788 C C . PHE A 1 104 ? -6.456 -1.418 -3.026 1.00 98.31 104 PHE A C 1
ATOM 790 O O . PHE A 1 104 ? -5.487 -0.907 -2.466 1.00 98.31 104 PHE A O 1
ATOM 797 N N . ALA A 1 105 ? -6.370 -1.948 -4.241 1.00 98.38 105 ALA A N 1
ATOM 798 C CA . ALA A 1 105 ? -5.139 -1.959 -5.006 1.00 98.38 105 ALA A CA 1
ATOM 799 C C . ALA A 1 105 ? -5.421 -1.688 -6.478 1.00 98.38 105 ALA A C 1
ATOM 801 O O . ALA A 1 105 ? -6.436 -2.108 -7.035 1.00 98.38 105 ALA A O 1
ATOM 802 N N . TYR A 1 106 ? -4.463 -1.036 -7.113 1.00 97.62 106 TYR A N 1
ATOM 803 C CA . TYR A 1 106 ? -4.424 -0.776 -8.534 1.00 97.62 106 TYR A CA 1
ATOM 804 C C . TYR A 1 106 ? -3.068 -1.224 -9.065 1.00 97.62 106 TYR A C 1
ATOM 806 O O . TYR A 1 106 ? -2.037 -0.702 -8.651 1.00 97.62 106 TYR A O 1
ATOM 814 N N . LEU A 1 107 ? -3.067 -2.182 -9.989 1.00 96.56 107 LEU A N 1
ATOM 815 C CA . LEU A 1 107 ? -1.870 -2.611 -10.708 1.00 96.56 107 LEU A CA 1
ATOM 816 C C . LEU A 1 107 ? -2.074 -2.374 -12.201 1.00 96.56 107 LEU A C 1
ATOM 818 O O . LEU A 1 107 ? -3.182 -2.541 -12.718 1.00 96.56 107 LEU A O 1
ATOM 822 N N . CYS A 1 108 ? -1.007 -2.017 -12.908 1.00 92.94 108 CYS A N 1
ATOM 823 C CA . CYS A 1 108 ? -1.056 -1.810 -14.348 1.00 92.94 108 CYS A CA 1
ATOM 824 C C . CYS A 1 108 ? 0.262 -2.182 -15.024 1.00 92.94 108 CYS A C 1
ATOM 826 O O . CYS A 1 108 ? 1.331 -1.950 -14.476 1.00 92.94 108 CYS A O 1
ATOM 828 N N . SER A 1 109 ? 0.182 -2.699 -16.250 1.00 90.75 109 SER A N 1
ATOM 829 C CA . SER A 1 109 ? 1.368 -3.047 -17.048 1.00 90.75 109 SER A CA 1
ATOM 830 C C . SER A 1 109 ? 1.968 -1.849 -17.792 1.00 90.75 109 SER A C 1
ATOM 832 O O . SER A 1 109 ? 3.147 -1.857 -18.129 1.00 90.75 109 SER A O 1
ATOM 834 N N . GLY A 1 110 ? 1.160 -0.820 -18.066 1.00 89.75 110 GLY A N 1
ATOM 835 C CA . GLY A 1 110 ? 1.611 0.422 -18.691 1.00 89.75 110 GLY A CA 1
ATO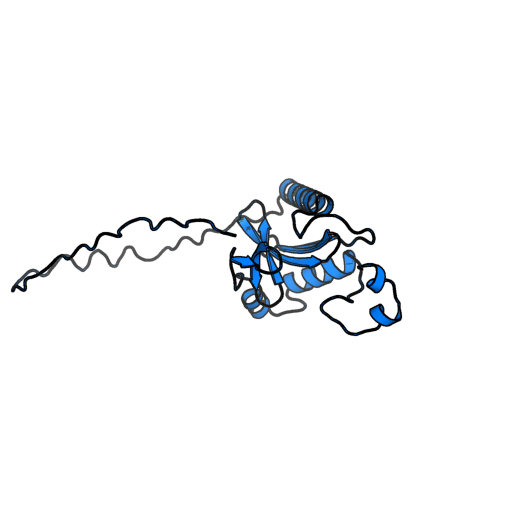M 836 C C . GLY A 1 110 ? 1.979 1.463 -17.641 1.00 89.75 110 GLY A C 1
ATOM 837 O O . GLY A 1 110 ? 1.100 1.875 -16.873 1.00 89.75 110 GLY A O 1
ATOM 838 N N . LEU A 1 111 ? 3.249 1.888 -17.646 1.00 90.38 111 LEU A N 1
ATOM 839 C CA . LEU A 1 111 ? 3.771 2.936 -16.768 1.00 90.38 111 LEU A CA 1
ATOM 840 C C . LEU A 1 111 ? 2.967 4.226 -16.941 1.00 90.38 111 LEU A C 1
ATOM 842 O O . LEU A 1 111 ? 2.746 4.694 -18.058 1.00 90.38 111 LEU A O 1
ATOM 846 N N . LYS A 1 112 ? 2.560 4.809 -15.818 1.00 92.56 112 LYS A N 1
ATOM 847 C CA . LYS A 1 112 ? 1.911 6.116 -15.750 1.00 92.56 112 LYS A CA 1
ATOM 848 C C . LYS A 1 112 ? 2.828 7.119 -15.077 1.00 92.56 112 LYS A C 1
ATOM 850 O O . LYS A 1 112 ? 3.650 6.759 -14.237 1.00 92.56 112 LYS A O 1
ATOM 855 N N . ILE A 1 113 ? 2.652 8.376 -15.464 1.00 89.38 113 ILE A N 1
ATOM 856 C CA . ILE A 1 113 ? 3.278 9.514 -14.801 1.00 89.38 113 ILE A CA 1
ATOM 857 C C . ILE A 1 113 ? 2.489 9.814 -13.526 1.00 89.38 113 ILE A C 1
ATOM 859 O O . ILE A 1 113 ? 1.258 9.743 -13.514 1.00 89.38 113 ILE A O 1
ATOM 863 N N . GLY A 1 114 ? 3.218 10.153 -12.471 1.00 87.88 114 GLY A N 1
ATOM 864 C CA . GLY A 1 114 ? 2.676 10.422 -11.148 1.00 87.88 114 GLY A CA 1
ATOM 865 C C . GLY A 1 114 ? 3.363 9.566 -10.093 1.00 87.88 114 GLY A C 1
ATOM 866 O O . GLY A 1 114 ? 3.831 8.460 -10.364 1.00 87.88 114 GLY A O 1
ATOM 867 N N . HIS A 1 115 ? 3.439 10.106 -8.883 1.00 88.56 115 HIS A N 1
ATOM 868 C CA . HIS A 1 115 ? 3.902 9.387 -7.707 1.00 88.56 115 HIS A CA 1
ATOM 869 C C . HIS A 1 115 ? 2.722 9.198 -6.760 1.00 88.56 115 HIS A C 1
ATOM 871 O O . HIS A 1 115 ? 2.006 10.157 -6.474 1.00 88.56 115 HIS A O 1
ATOM 877 N N . SER A 1 116 ? 2.533 7.975 -6.263 1.00 90.81 116 SER A N 1
ATOM 878 C CA . SER A 1 116 ? 1.483 7.664 -5.290 1.00 90.81 116 SER A CA 1
ATOM 879 C C . SER A 1 116 ? 0.109 8.196 -5.737 1.00 90.81 116 SER A C 1
ATOM 881 O O . SER A 1 116 ? -0.324 7.920 -6.863 1.00 90.81 116 SER A O 1
ATOM 883 N N . ASP A 1 117 ? -0.545 8.984 -4.886 1.00 91.19 117 ASP A N 1
ATOM 884 C CA . ASP A 1 117 ? -1.883 9.560 -5.065 1.00 91.19 117 ASP A CA 1
ATOM 885 C C . ASP A 1 117 ? -1.987 10.561 -6.207 1.00 91.19 117 ASP A C 1
ATOM 887 O O . ASP A 1 117 ? -3.082 10.839 -6.685 1.00 91.19 117 ASP A O 1
ATOM 891 N N . LEU A 1 118 ? -0.854 11.062 -6.693 1.00 91.69 118 LEU A N 1
ATOM 892 C CA . LEU A 1 118 ? -0.808 11.985 -7.823 1.00 91.69 118 LEU A CA 1
ATOM 893 C C . LEU A 1 118 ? -0.925 11.259 -9.170 1.00 91.69 118 LEU A C 1
ATOM 895 O O . LEU A 1 118 ? -1.030 11.893 -10.220 1.00 91.69 118 LEU A O 1
ATOM 899 N N . THR A 1 119 ? -0.929 9.923 -9.172 1.00 95.31 119 THR A N 1
ATOM 900 C CA . THR A 1 119 ? -1.240 9.151 -10.377 1.00 95.31 119 THR A CA 1
ATOM 901 C C . THR A 1 119 ? -2.723 9.307 -10.704 1.00 95.31 119 THR A C 1
ATOM 903 O O . THR A 1 119 ? -3.574 8.730 -10.030 1.00 95.31 119 THR A O 1
ATOM 906 N N . VAL A 1 120 ? -3.044 10.017 -11.791 1.00 95.12 120 VAL A N 1
ATOM 907 C CA . VAL A 1 120 ? -4.429 10.377 -12.167 1.00 95.12 120 VAL A CA 1
ATOM 908 C C . VAL A 1 120 ? -5.391 9.185 -12.161 1.00 95.12 120 VAL A C 1
ATOM 910 O O . VAL A 1 120 ? -6.517 9.297 -11.680 1.00 95.12 120 VAL A O 1
ATOM 913 N N . THR A 1 121 ? -4.971 8.029 -12.684 1.00 95.25 121 THR A N 1
ATOM 914 C CA . THR A 1 121 ? -5.825 6.832 -12.701 1.00 95.25 121 THR A CA 1
ATOM 915 C C . THR A 1 121 ? -6.100 6.304 -11.296 1.00 95.25 121 THR A C 1
ATOM 917 O O . THR A 1 121 ? -7.244 5.980 -10.996 1.00 95.25 121 THR A O 1
ATOM 920 N N . PHE A 1 122 ? -5.082 6.246 -10.434 1.00 96.38 122 PHE A N 1
ATOM 921 C CA . PHE A 1 122 ? -5.253 5.797 -9.055 1.00 96.38 122 PHE A CA 1
ATOM 922 C C . PHE A 1 122 ? -6.131 6.768 -8.262 1.00 96.38 122 PHE A C 1
ATOM 924 O O . PHE A 1 122 ? -7.076 6.332 -7.616 1.00 96.38 122 PHE A O 1
ATOM 931 N N . MET A 1 123 ? -5.894 8.075 -8.404 1.00 95.81 123 MET A N 1
ATOM 932 C CA . MET A 1 123 ? -6.703 9.126 -7.783 1.00 95.81 123 MET A CA 1
ATOM 933 C C . MET A 1 123 ? -8.189 8.990 -8.134 1.00 95.81 123 MET A C 1
ATOM 935 O O . MET A 1 123 ? -9.040 9.020 -7.253 1.00 95.81 123 MET A O 1
ATOM 939 N N . ARG A 1 124 ? -8.516 8.781 -9.417 1.00 97.06 124 ARG A N 1
ATOM 940 C CA . ARG A 1 124 ? -9.906 8.588 -9.865 1.00 97.06 124 ARG A CA 1
ATOM 941 C C . ARG A 1 124 ? -10.546 7.340 -9.260 1.00 97.06 124 ARG A C 1
ATOM 943 O O . ARG A 1 124 ? -11.700 7.400 -8.854 1.00 97.06 124 ARG A O 1
ATOM 950 N N . LEU A 1 125 ? -9.809 6.230 -9.193 1.00 97.38 125 LEU A N 1
ATOM 951 C CA . LEU A 1 125 ? -10.301 4.991 -8.583 1.00 97.38 125 LEU A CA 1
ATOM 952 C C . LEU A 1 125 ? -10.498 5.138 -7.072 1.00 97.38 125 LEU A C 1
ATOM 954 O O . LEU A 1 125 ? -11.502 4.667 -6.550 1.00 97.38 125 LEU A O 1
ATOM 958 N N . GLN A 1 126 ? -9.573 5.812 -6.384 1.00 97.00 126 GLN A N 1
ATOM 959 C CA . GLN A 1 126 ? -9.700 6.114 -4.961 1.00 97.00 126 GLN A CA 1
ATOM 960 C C . GLN A 1 126 ? -10.932 6.994 -4.709 1.00 97.00 126 GLN A C 1
ATOM 962 O O . GLN A 1 126 ? -11.736 6.671 -3.841 1.00 97.00 126 GLN A O 1
ATOM 967 N N . ASN A 1 127 ? -11.129 8.057 -5.492 1.00 97.06 127 ASN A N 1
ATOM 968 C CA . ASN A 1 127 ? -12.295 8.932 -5.353 1.00 97.06 127 ASN A CA 1
ATOM 969 C C . ASN A 1 127 ? -13.605 8.168 -5.573 1.00 97.06 127 ASN A C 1
ATOM 971 O O . ASN A 1 127 ? -14.479 8.225 -4.715 1.00 97.06 127 ASN A O 1
ATOM 975 N N . ALA A 1 128 ? -13.704 7.388 -6.654 1.00 98.19 128 ALA A N 1
ATOM 976 C CA . ALA A 1 128 ? -14.890 6.580 -6.935 1.00 98.19 128 ALA A CA 1
ATOM 977 C C . ALA A 1 128 ? -15.174 5.552 -5.824 1.00 98.19 128 ALA A C 1
ATOM 979 O O . ALA A 1 128 ? -16.325 5.334 -5.458 1.00 98.19 128 ALA A O 1
ATOM 980 N N . LEU A 1 129 ? -14.134 4.938 -5.245 1.00 97.75 129 LEU A N 1
ATOM 981 C CA . LEU A 1 129 ? -14.290 4.048 -4.094 1.00 97.75 129 LEU A CA 1
ATOM 982 C C . LEU A 1 129 ? -14.919 4.786 -2.906 1.00 97.75 129 LEU A C 1
ATOM 984 O O . LEU A 1 129 ? -15.895 4.302 -2.340 1.00 97.75 129 LEU A O 1
ATOM 988 N N . TYR A 1 130 ? -14.380 5.946 -2.533 1.00 97.56 130 TYR A N 1
ATOM 989 C CA . TYR A 1 130 ? -14.900 6.720 -1.404 1.00 97.56 130 TYR A CA 1
ATOM 990 C C . TYR A 1 130 ? -16.300 7.285 -1.658 1.00 97.56 130 TYR A C 1
ATOM 992 O O . TYR A 1 130 ? -17.096 7.362 -0.722 1.00 97.56 130 TYR A O 1
ATOM 1000 N N . GLU A 1 131 ? -16.634 7.624 -2.903 1.00 97.50 131 GLU A N 1
ATOM 1001 C CA . GLU A 1 131 ? -17.999 7.975 -3.301 1.00 97.50 131 GLU A CA 1
ATOM 1002 C C . GLU A 1 131 ? -18.957 6.804 -3.062 1.00 97.50 131 GLU A C 1
ATOM 1004 O O . GLU A 1 131 ? -19.953 6.981 -2.362 1.00 97.50 131 GLU A O 1
ATOM 1009 N N . CYS A 1 132 ? -18.610 5.594 -3.514 1.00 97.94 132 CYS A N 1
ATOM 1010 C CA . CYS A 1 132 ? -19.402 4.392 -3.247 1.00 97.94 132 CYS A CA 1
ATOM 1011 C C . CYS A 1 132 ? -19.546 4.116 -1.743 1.00 97.94 132 CYS A C 1
ATOM 1013 O O . CYS A 1 132 ? -20.641 3.804 -1.278 1.00 97.94 132 CYS A O 1
ATOM 1015 N N . LEU A 1 133 ? -18.468 4.230 -0.961 1.00 97.12 133 LEU A N 1
ATOM 1016 C CA . LEU A 1 133 ? -18.530 4.025 0.491 1.00 97.12 133 LEU A CA 1
ATOM 1017 C C . LEU A 1 133 ? -19.467 5.035 1.160 1.00 97.12 133 LEU A C 1
ATOM 1019 O O . LEU A 1 133 ? -20.251 4.659 2.031 1.00 97.12 133 LEU A O 1
ATOM 1023 N N . ARG A 1 134 ? -19.421 6.299 0.729 1.00 96.06 134 ARG A N 1
ATOM 1024 C CA . ARG A 1 134 ? -20.312 7.357 1.213 1.00 96.06 134 ARG A CA 1
ATOM 1025 C C . ARG A 1 134 ? -21.769 7.065 0.864 1.00 96.06 134 ARG A C 1
ATOM 1027 O O . ARG A 1 134 ? -22.615 7.103 1.748 1.00 96.06 134 ARG A O 1
ATOM 1034 N N . GLU A 1 135 ? -22.059 6.749 -0.395 1.00 97.31 135 GLU A N 1
ATOM 1035 C CA . GLU A 1 135 ? -23.421 6.469 -0.879 1.00 97.31 135 GLU A CA 1
ATOM 1036 C C . GLU A 1 135 ? -24.059 5.251 -0.201 1.00 97.31 135 GLU A C 1
ATOM 1038 O O . GLU A 1 135 ? -25.276 5.195 -0.042 1.00 97.31 135 GLU A O 1
ATOM 1043 N N . ASN A 1 136 ? -23.238 4.298 0.245 1.00 97.12 136 ASN A N 1
ATOM 1044 C CA . ASN A 1 136 ? -23.685 3.098 0.949 1.00 97.12 136 ASN A CA 1
ATOM 1045 C C . ASN A 1 136 ? -23.604 3.215 2.484 1.00 97.12 136 ASN A C 1
ATOM 1047 O O . ASN A 1 136 ? -23.826 2.222 3.172 1.00 97.12 136 ASN A O 1
ATOM 1051 N N . ASN A 1 137 ? -23.312 4.401 3.036 1.00 95.69 137 ASN A N 1
ATOM 1052 C CA . ASN A 1 137 ? -23.175 4.647 4.481 1.00 95.69 137 ASN A CA 1
ATOM 1053 C C . ASN A 1 137 ? -22.142 3.733 5.178 1.00 95.69 137 ASN A C 1
ATOM 1055 O O . ASN A 1 137 ? -22.354 3.282 6.302 1.00 95.69 137 ASN A O 1
ATOM 1059 N N . LEU A 1 138 ? -21.027 3.440 4.501 1.00 95.69 138 LEU A N 1
ATOM 1060 C CA . LEU A 1 138 ? -19.952 2.569 4.999 1.00 95.69 138 LEU A CA 1
ATOM 1061 C C . LEU A 1 138 ? -18.759 3.339 5.587 1.00 95.69 138 LEU A C 1
ATOM 1063 O O . LEU A 1 138 ? -17.830 2.723 6.104 1.00 95.69 138 LEU A O 1
ATOM 1067 N N . LEU A 1 139 ? -18.764 4.672 5.504 1.00 95.44 139 LEU A N 1
ATOM 1068 C CA . LEU A 1 139 ? -17.720 5.507 6.097 1.00 95.44 139 LEU A CA 1
ATOM 1069 C C . LEU A 1 139 ? -17.919 5.646 7.603 1.00 95.44 139 LEU A C 1
ATOM 1071 O O . LEU A 1 139 ? -19.031 5.887 8.074 1.00 95.44 139 LEU A O 1
ATOM 1075 N N . LYS A 1 140 ? -16.826 5.548 8.356 1.00 92.62 140 LYS A N 1
ATOM 1076 C CA . LYS A 1 140 ? -16.810 5.734 9.804 1.00 92.62 140 LYS A CA 1
ATOM 1077 C C . LYS A 1 140 ? -16.293 7.127 10.138 1.00 92.62 140 LYS A C 1
ATOM 1079 O O . LYS A 1 140 ? -15.280 7.577 9.604 1.00 92.62 140 LYS A O 1
ATOM 1084 N N . GLU A 1 141 ? -16.989 7.810 11.038 1.00 83.94 141 GLU A N 1
ATOM 1085 C CA . GLU A 1 141 ? -16.543 9.098 11.566 1.00 83.94 141 GLU A CA 1
ATOM 1086 C C . GLU A 1 141 ? -15.391 8.916 12.559 1.00 83.94 141 GLU A C 1
ATOM 1088 O O . GLU A 1 141 ? -15.269 7.884 13.229 1.00 83.94 141 GLU A O 1
ATOM 1093 N N . ILE A 1 142 ? -14.548 9.944 12.671 1.00 69.25 142 ILE A N 1
ATOM 1094 C CA . ILE A 1 142 ? -13.560 10.021 13.744 1.00 69.25 142 ILE A CA 1
ATOM 1095 C C . ILE A 1 142 ? -14.343 10.175 15.047 1.00 69.25 142 ILE A C 1
ATOM 1097 O O . ILE A 1 142 ? -14.972 11.202 15.288 1.00 69.25 142 ILE A O 1
ATOM 1101 N N . ARG A 1 143 ? -14.320 9.144 15.895 1.00 59.12 143 ARG A N 1
ATOM 1102 C CA . ARG A 1 143 ? -14.758 9.296 17.281 1.00 59.12 143 ARG A CA 1
ATOM 1103 C C . ARG A 1 143 ? -13.741 10.198 17.968 1.00 59.12 143 ARG A C 1
ATOM 1105 O O . ARG A 1 143 ? -12.652 9.741 18.301 1.00 59.12 143 ARG A O 1
ATOM 1112 N N . GLU A 1 144 ? -14.078 11.468 18.160 1.00 49.66 144 GLU A N 1
ATOM 1113 C CA . GLU A 1 144 ? -13.403 12.273 19.171 1.00 49.66 144 GLU A CA 1
ATOM 1114 C C . GLU A 1 144 ? -13.661 11.585 20.515 1.00 49.66 144 GLU A C 1
ATOM 1116 O O . GLU A 1 144 ? -14.781 11.599 21.033 1.00 49.66 144 GLU A O 1
ATOM 1121 N N . GLU A 1 145 ? -12.653 10.909 21.065 1.00 46.78 145 GLU A N 1
ATOM 1122 C CA . GLU A 1 145 ? -12.696 10.534 22.472 1.00 46.78 145 GLU A CA 1
ATOM 1123 C C . GLU A 1 145 ? -12.769 11.838 23.266 1.00 46.78 145 GLU A C 1
ATOM 1125 O O . GLU A 1 145 ? -11.787 12.567 23.401 1.00 46.78 145 GLU A O 1
ATOM 1130 N N . LYS A 1 146 ? -13.967 12.169 23.759 1.00 39.69 146 LYS A N 1
ATOM 1131 C CA . LYS A 1 146 ? -14.126 13.202 24.775 1.00 39.69 146 LYS A CA 1
ATOM 1132 C C . LYS A 1 146 ? -13.268 12.790 25.961 1.00 39.69 146 LYS A C 1
ATOM 1134 O O . LYS A 1 146 ? -13.596 11.837 26.665 1.00 39.69 146 LYS A O 1
ATOM 1139 N N . THR A 1 147 ? -12.192 13.526 26.194 1.00 39.44 147 THR A N 1
ATOM 1140 C CA . THR A 1 147 ? -11.430 13.485 27.439 1.00 39.44 147 THR A CA 1
ATOM 1141 C C . THR A 1 147 ? -12.315 14.014 28.574 1.00 39.44 147 THR A C 1
ATOM 1143 O O . THR A 1 147 ? -12.202 15.162 28.998 1.00 39.44 147 THR A O 1
ATOM 1146 N N . GLU A 1 148 ? -13.253 13.203 29.057 1.00 43.91 148 GLU A N 1
ATOM 1147 C CA . GLU A 1 148 ? -13.949 13.444 30.317 1.00 43.91 148 GLU A CA 1
ATOM 1148 C C . GLU A 1 148 ? -13.007 13.056 31.459 1.00 43.91 148 GLU A C 1
ATOM 1150 O O . GLU A 1 148 ? -12.864 11.885 31.799 1.00 43.91 148 GLU A O 1
ATOM 1155 N N . GLY A 1 149 ? -12.327 14.046 32.046 1.00 40.41 149 GLY A N 1
ATOM 1156 C CA . GLY A 1 149 ? -11.585 13.820 33.285 1.00 40.41 149 GLY A CA 1
ATOM 1157 C C . GLY A 1 149 ? -10.452 14.795 33.571 1.00 40.41 149 GLY A C 1
ATOM 1158 O O . GLY A 1 149 ? -9.296 14.391 33.557 1.00 40.41 149 GLY A O 1
ATOM 1159 N N . ASN A 1 150 ? -10.770 16.061 33.869 1.00 38.66 150 ASN A N 1
ATOM 1160 C CA . ASN A 1 150 ? -10.067 16.827 34.913 1.00 38.66 150 ASN A CA 1
ATOM 1161 C C . ASN A 1 150 ? -10.749 18.182 35.179 1.00 38.66 150 ASN A C 1
ATOM 1163 O O . ASN A 1 150 ? -10.222 19.244 34.861 1.00 38.66 150 ASN A O 1
ATOM 1167 N N . SER A 1 151 ? -11.929 18.163 35.803 1.00 41.38 151 SER A N 1
ATOM 1168 C CA . SER A 1 151 ? -12.558 19.367 36.375 1.00 41.38 151 SER A CA 1
ATOM 1169 C C . SER A 1 151 ? -12.656 19.334 37.906 1.00 41.38 151 SER A C 1
ATOM 1171 O O . SER A 1 151 ? -13.412 20.107 38.488 1.00 41.38 151 SER A O 1
ATOM 1173 N N . GLU A 1 152 ? -11.879 18.477 38.581 1.00 39.59 152 GLU A N 1
ATOM 1174 C CA . GLU A 1 152 ? -11.860 18.395 40.054 1.00 39.59 152 GLU A CA 1
ATOM 1175 C C . GLU A 1 152 ? -10.545 18.840 40.718 1.00 39.59 152 GLU A C 1
ATOM 1177 O O . GLU A 1 152 ? -10.495 18.973 41.940 1.00 39.59 152 GLU A O 1
ATOM 1182 N N . ILE A 1 153 ? -9.497 19.180 39.958 1.00 41.41 153 ILE A N 1
ATOM 1183 C CA . ILE A 1 153 ? -8.205 19.596 40.545 1.00 41.41 153 ILE A CA 1
ATOM 1184 C C . ILE A 1 153 ? -8.131 21.115 40.819 1.00 41.41 153 ILE A C 1
ATOM 1186 O O . ILE A 1 153 ? -7.324 21.563 41.630 1.00 41.41 153 ILE A O 1
ATOM 1190 N N . THR A 1 154 ? -9.030 21.934 40.263 1.00 33.00 154 THR A N 1
ATOM 1191 C CA . THR A 1 154 ? -8.950 23.407 40.398 1.00 33.00 154 THR A CA 1
ATOM 1192 C C . THR A 1 154 ? -9.638 23.972 41.653 1.00 33.00 154 THR A C 1
ATOM 1194 O O . THR A 1 154 ? -9.480 25.150 41.953 1.00 33.00 154 THR A O 1
ATOM 1197 N N . ARG A 1 155 ? -10.360 23.166 42.451 1.00 33.94 155 ARG A N 1
ATOM 1198 C CA . ARG A 1 155 ? -11.062 23.657 43.663 1.00 33.94 155 ARG A CA 1
ATOM 1199 C C . ARG A 1 155 ? -10.293 23.516 44.983 1.00 33.94 155 ARG A C 1
ATOM 1201 O O . ARG A 1 155 ? -10.795 23.974 46.003 1.00 33.94 155 ARG A O 1
ATOM 1208 N N . ARG A 1 156 ? -9.095 22.916 45.001 1.00 34.31 156 ARG A N 1
ATOM 1209 C CA . ARG A 1 156 ? -8.335 22.695 46.255 1.00 34.31 156 ARG A CA 1
ATOM 1210 C C . ARG A 1 156 ? -7.198 23.678 46.540 1.00 34.31 156 ARG A C 1
ATOM 1212 O O . ARG A 1 156 ? -6.699 23.668 47.656 1.00 34.31 156 ARG A O 1
ATOM 1219 N N . ASN A 1 157 ? -6.842 24.569 45.613 1.00 34.88 157 ASN A N 1
ATOM 1220 C CA . ASN A 1 157 ? -5.701 25.478 45.812 1.00 34.88 157 ASN A CA 1
ATOM 1221 C C . ASN A 1 157 ? -6.084 26.908 46.237 1.00 34.88 157 ASN A C 1
ATOM 1223 O O . ASN A 1 157 ? -5.217 27.771 46.316 1.00 34.88 157 ASN A O 1
ATOM 1227 N N . SER A 1 158 ? -7.351 27.178 46.565 1.00 36.69 158 SER A N 1
ATOM 1228 C CA . SER A 1 158 ? -7.785 28.476 47.103 1.00 36.69 158 SER A CA 1
ATOM 1229 C C . SER A 1 158 ? -7.908 28.448 48.630 1.00 36.69 158 SER A C 1
ATOM 1231 O O . SER A 1 158 ? -8.982 28.708 49.166 1.00 36.69 158 SER A O 1
ATOM 1233 N N . SER A 1 159 ? -6.849 28.066 49.342 1.00 38.72 159 SER A N 1
ATOM 1234 C CA . SER A 1 159 ? -6.682 28.334 50.781 1.00 38.72 159 SER A CA 1
ATOM 1235 C C . SER A 1 159 ? -5.270 27.959 51.208 1.00 38.72 159 SER A C 1
ATOM 1237 O O . SER A 1 159 ? -5.018 26.795 51.494 1.00 38.72 159 SER A O 1
ATOM 1239 N N . LEU A 1 160 ? -4.365 28.939 51.213 1.00 32.69 160 LEU A N 1
ATOM 1240 C CA . LEU A 1 160 ? -3.348 29.185 52.246 1.00 32.69 160 LEU A CA 1
ATOM 1241 C C . LEU A 1 160 ? -2.411 30.283 51.738 1.00 32.69 160 LEU A C 1
ATOM 1243 O O . LEU A 1 160 ? -1.577 30.084 50.860 1.00 32.69 160 LEU A O 1
ATOM 1247 N N . ASP A 1 161 ? -2.627 31.466 52.295 1.00 31.03 161 ASP A N 1
ATOM 1248 C CA . ASP A 1 161 ? -1.784 32.637 52.154 1.00 31.03 161 ASP A CA 1
ATOM 1249 C C . ASP A 1 161 ? -0.622 32.550 53.161 1.00 31.03 161 ASP A C 1
ATOM 1251 O O . ASP A 1 161 ? -0.811 32.100 54.295 1.00 31.03 161 ASP A O 1
ATOM 1255 N N . THR A 1 162 ? 0.562 32.998 52.739 1.00 28.83 162 THR A N 1
ATOM 1256 C CA . THR A 1 162 ? 1.470 33.930 53.438 1.00 28.83 162 THR A CA 1
ATOM 1257 C C . THR A 1 162 ? 2.968 33.598 53.342 1.00 28.83 162 THR A C 1
ATOM 1259 O O . THR A 1 162 ? 3.462 32.562 53.773 1.00 28.83 162 THR A O 1
ATOM 1262 N N . SER A 1 163 ? 3.691 34.645 52.926 1.00 27.47 163 SER A N 1
ATOM 1263 C CA . SER A 1 163 ? 5.004 35.080 53.421 1.00 27.47 163 SER A CA 1
ATOM 1264 C C . SER A 1 163 ? 6.282 34.692 52.655 1.00 27.47 163 SER A C 1
ATOM 1266 O O . SER A 1 163 ? 6.825 33.602 52.770 1.00 27.47 163 SER A O 1
ATOM 1268 N N . SER A 1 164 ? 6.857 35.756 52.075 1.00 30.02 164 SER A N 1
ATOM 1269 C CA . SER A 1 164 ? 8.259 36.185 52.208 1.00 30.02 164 SER A CA 1
ATOM 1270 C C . SER A 1 164 ? 9.294 35.860 51.116 1.00 30.02 164 SER A C 1
ATOM 1272 O O . SER A 1 164 ? 9.768 34.742 50.972 1.00 30.02 164 SER A O 1
ATOM 1274 N N . LYS A 1 165 ? 9.801 36.985 50.575 1.00 32.00 165 LYS A N 1
ATOM 1275 C CA . LYS A 1 165 ? 11.196 37.329 50.218 1.00 32.00 165 LYS A CA 1
ATOM 1276 C C . LYS A 1 165 ? 11.686 37.070 48.784 1.00 32.00 165 LYS A C 1
ATOM 1278 O O . LYS A 1 165 ? 12.068 35.975 48.410 1.00 32.00 165 LYS A O 1
ATOM 1283 N N . ASN A 1 166 ? 11.804 38.198 48.071 1.00 29.23 166 ASN A N 1
ATOM 1284 C CA . ASN A 1 166 ? 12.985 38.704 47.356 1.00 29.23 166 ASN A CA 1
ATOM 1285 C C . ASN A 1 166 ? 13.937 37.685 46.707 1.00 29.23 166 ASN A C 1
ATOM 1287 O O . ASN A 1 166 ? 14.707 37.051 47.422 1.00 29.23 166 ASN A O 1
ATOM 1291 N N . HIS A 1 167 ? 14.098 37.769 45.381 1.00 31.05 167 HIS A N 1
ATOM 1292 C CA . HIS A 1 167 ? 15.392 38.137 44.788 1.00 31.05 167 HIS A CA 1
ATOM 1293 C C . HIS A 1 167 ? 15.244 38.703 43.371 1.00 31.05 167 HIS A C 1
ATOM 1295 O O . HIS A 1 167 ? 14.386 38.309 42.588 1.00 31.05 167 HIS A O 1
ATOM 1301 N N . GLN A 1 168 ? 16.085 39.697 43.106 1.00 30.30 168 GLN A N 1
ATOM 1302 C CA . GLN A 1 168 ? 16.189 40.483 41.888 1.00 30.30 168 GLN A CA 1
ATOM 1303 C C . GLN A 1 168 ? 16.789 39.693 40.712 1.00 30.30 168 GLN A C 1
ATOM 1305 O O . GLN A 1 168 ? 17.646 38.836 40.907 1.00 30.30 168 GLN A O 1
ATOM 1310 N N . LYS A 1 169 ? 16.463 40.200 39.514 1.00 28.86 169 LYS A N 1
ATOM 1311 C CA . LYS A 1 169 ? 17.367 40.617 38.418 1.00 28.86 169 LYS A CA 1
ATOM 1312 C C . LYS A 1 169 ? 17.259 39.873 37.075 1.00 28.86 169 LYS A C 1
ATOM 1314 O O . LYS A 1 169 ? 17.642 38.723 36.936 1.00 28.86 169 LYS A O 1
ATOM 1319 N N . ALA A 1 170 ? 16.934 40.716 36.089 1.00 29.11 170 ALA A N 1
ATOM 1320 C CA . ALA A 1 170 ? 17.572 40.867 34.778 1.00 29.11 170 ALA A CA 1
ATOM 1321 C C . ALA A 1 170 ? 16.951 40.119 33.588 1.00 29.11 170 ALA A C 1
ATOM 1323 O O . ALA A 1 170 ? 17.344 39.020 33.221 1.00 29.11 170 ALA A O 1
ATOM 1324 N N . ASN A 1 171 ? 16.051 40.844 32.915 1.00 30.59 171 ASN A N 1
ATOM 1325 C CA . ASN A 1 171 ? 15.814 40.739 31.479 1.00 30.59 171 ASN A CA 1
ATOM 1326 C C . ASN A 1 171 ? 17.113 41.047 30.719 1.00 30.59 171 ASN A C 1
ATOM 1328 O O . ASN A 1 171 ? 17.675 42.129 30.899 1.00 30.59 171 ASN A O 1
ATOM 1332 N N . VAL A 1 172 ? 17.523 40.159 29.815 1.00 31.88 172 VAL A N 1
ATOM 1333 C CA . VAL A 1 172 ? 18.379 40.512 28.676 1.00 31.88 172 VAL A CA 1
ATOM 1334 C C . VAL A 1 172 ? 17.730 39.940 27.421 1.00 31.88 172 VAL A C 1
ATOM 1336 O O . VAL A 1 172 ? 17.720 38.737 27.186 1.00 31.88 172 VAL A O 1
ATOM 1339 N N . LEU A 1 173 ? 17.143 40.852 26.653 1.00 29.75 173 LEU A N 1
ATOM 1340 C CA . LEU A 1 173 ? 16.672 40.680 25.288 1.00 29.75 173 LEU A CA 1
ATOM 1341 C C . LEU A 1 173 ? 17.894 40.819 24.363 1.00 29.75 173 LEU A C 1
ATOM 1343 O O . LEU A 1 173 ? 18.574 41.842 24.424 1.00 29.75 173 LEU A O 1
ATOM 1347 N N . MET A 1 174 ? 18.181 39.823 23.524 1.00 30.81 174 MET A N 1
ATOM 1348 C CA . MET A 1 174 ? 19.149 39.951 22.424 1.00 30.81 174 MET A CA 1
ATOM 1349 C C . MET A 1 174 ? 18.398 40.128 21.094 1.00 30.81 174 MET A C 1
ATOM 1351 O O . MET A 1 174 ? 17.494 39.334 20.823 1.00 30.81 174 MET A O 1
ATOM 1355 N N . PRO A 1 175 ? 18.738 41.129 20.260 1.00 34.72 175 PRO A N 1
ATOM 1356 C CA . PRO A 1 175 ? 18.212 41.247 18.907 1.00 34.72 175 PRO A CA 1
ATOM 1357 C C . PRO A 1 175 ? 19.044 40.425 17.911 1.00 34.72 175 PRO A C 1
ATOM 1359 O O . PRO A 1 175 ? 20.270 40.391 17.988 1.00 34.72 175 PRO A O 1
ATOM 1362 N N . LEU A 1 176 ? 18.360 39.786 16.957 1.00 29.83 176 LEU A N 1
ATOM 1363 C CA . LEU A 1 176 ? 18.968 39.200 15.761 1.00 29.83 176 LEU A CA 1
ATOM 1364 C C . LEU A 1 176 ? 19.295 40.334 14.776 1.00 29.83 176 LEU A C 1
ATOM 1366 O O . LEU A 1 176 ? 18.384 41.015 14.305 1.00 29.83 176 LEU A O 1
ATOM 1370 N N . GLU A 1 177 ? 20.575 40.526 14.460 1.00 33.69 177 GLU A N 1
ATOM 1371 C CA . GLU A 1 177 ? 21.004 41.387 13.357 1.00 33.69 177 GLU A CA 1
ATOM 1372 C C . GLU A 1 177 ? 20.917 40.664 12.008 1.00 33.69 177 GLU A C 1
ATOM 1374 O O . GLU A 1 177 ? 21.120 39.456 11.879 1.00 33.69 177 GLU A O 1
ATOM 1379 N N . SER A 1 178 ? 20.571 41.461 11.004 1.00 30.97 178 SER A N 1
ATOM 1380 C CA . SER A 1 178 ? 20.251 41.107 9.629 1.00 30.97 178 SER A CA 1
ATOM 1381 C C . SER A 1 178 ? 21.458 41.139 8.687 1.00 30.97 178 SER A C 1
ATOM 1383 O O . SER A 1 178 ? 22.261 42.062 8.746 1.00 30.97 178 SER A O 1
ATOM 1385 N N . ASN A 1 179 ? 21.420 40.228 7.709 1.00 30.58 179 ASN A N 1
ATOM 1386 C CA . ASN A 1 179 ? 21.904 40.341 6.326 1.00 30.58 179 ASN A CA 1
ATOM 1387 C C . ASN A 1 179 ? 23.399 40.603 6.080 1.00 30.58 179 ASN A C 1
ATOM 1389 O O . ASN A 1 179 ? 23.877 41.734 6.116 1.00 30.58 179 ASN A O 1
ATOM 1393 N N . THR A 1 180 ? 24.091 39.561 5.611 1.00 33.97 180 THR A N 1
ATOM 1394 C CA . THR A 1 180 ? 25.306 39.703 4.799 1.00 33.97 180 THR A CA 1
ATOM 1395 C C . THR A 1 180 ? 25.005 39.316 3.352 1.00 33.97 180 THR A C 1
ATOM 1397 O O . THR A 1 180 ? 24.441 38.262 3.064 1.00 33.97 180 THR A O 1
ATOM 1400 N N . VAL A 1 181 ? 25.359 40.239 2.465 1.00 36.22 181 VAL A N 1
ATOM 1401 C CA . VAL A 1 181 ? 25.258 40.207 1.007 1.00 36.22 181 VAL A CA 1
ATOM 1402 C C . VAL A 1 181 ? 26.163 39.111 0.434 1.00 36.22 181 VAL A C 1
ATOM 1404 O O . VAL A 1 181 ? 27.352 39.080 0.736 1.00 36.22 181 VAL A O 1
ATOM 1407 N N . LEU A 1 182 ? 25.615 38.239 -0.417 1.00 37.16 182 LEU A N 1
ATOM 1408 C CA . LEU A 1 182 ? 26.394 37.368 -1.301 1.00 37.16 182 LEU A CA 1
ATOM 1409 C C . LEU A 1 182 ? 26.710 38.140 -2.584 1.00 37.16 182 LEU A C 1
ATOM 1411 O O . LEU A 1 182 ? 25.822 38.403 -3.395 1.00 37.16 182 LEU A O 1
ATOM 1415 N N . THR A 1 183 ? 27.974 38.518 -2.748 1.00 38.53 183 THR A N 1
ATOM 1416 C CA . THR A 1 183 ? 28.535 38.949 -4.029 1.00 38.53 183 THR A CA 1
ATOM 1417 C C . THR A 1 183 ? 28.809 37.730 -4.904 1.00 38.53 183 THR A C 1
ATOM 1419 O O . THR A 1 183 ? 29.356 36.730 -4.439 1.00 38.53 183 THR A O 1
ATOM 1422 N N . SER A 1 184 ? 28.418 37.838 -6.170 1.00 38.94 184 SER A N 1
ATOM 1423 C CA . SER A 1 184 ? 28.891 37.019 -7.284 1.00 38.94 184 SER A CA 1
ATOM 1424 C C . SER A 1 184 ? 30.413 37.076 -7.410 1.00 38.94 184 SER A C 1
ATOM 1426 O O . SER A 1 184 ? 30.982 38.120 -7.111 1.00 38.94 184 SER A O 1
ATOM 1428 N N . ASP A 1 185 ? 31.035 35.999 -7.897 1.00 39.72 185 ASP A N 1
ATOM 1429 C CA . ASP A 1 185 ? 31.924 36.057 -9.066 1.00 39.72 185 ASP A CA 1
ATOM 1430 C C . ASP A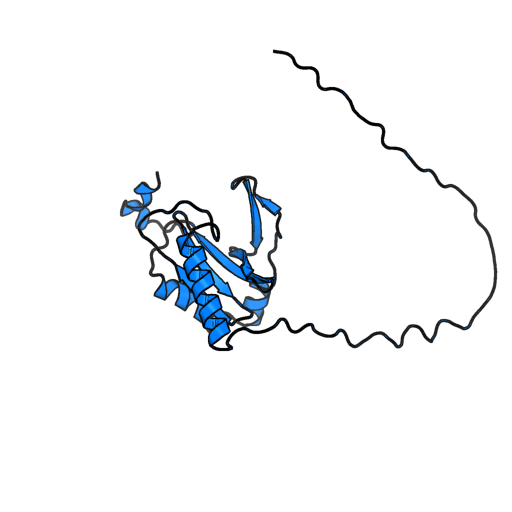 1 185 ? 32.383 34.658 -9.529 1.00 39.72 185 ASP A C 1
ATOM 1432 O O . ASP A 1 185 ? 32.728 33.803 -8.716 1.00 39.72 185 ASP A O 1
ATOM 1436 N N . THR A 1 186 ? 32.339 34.515 -10.864 1.00 43.22 186 THR A N 1
ATOM 1437 C CA . THR A 1 186 ? 33.137 33.691 -11.808 1.00 43.22 186 THR A CA 1
ATOM 1438 C C . THR A 1 186 ? 33.349 32.199 -11.586 1.00 43.22 186 THR A C 1
ATOM 1440 O O . THR A 1 186 ? 34.123 31.823 -10.681 1.00 43.22 186 THR A O 1
#

Organism: Acanthocheilonema viteae (NCBI:txid6277)

InterPro domains:
  IPR001466 Beta-lactamase-related [PF00144] (10-112)
  IPR012338 Beta-lactamase/transpeptidase-like [G3DSA:3.40.710.10] (1-137)
  IPR012338 Beta-lactamase/transpeptidase-like [SSF56601] (3-134)
  IPR052907 Beta-lactamase/esterase domain-containing protein [PTHR43319] (4-140)

Foldseek 3Di:
DVCVLVDVVVLPDPDVVANDDDDQVVLQVVVLCVLVCNVHHPVVSCVFFVAFPAAQDQDPVVRGGWGHTDHWTWDADPLRAIWTWHADFQGWIWTAGSQLSGIGTDDDPHRADDTHCRRVVVVVVSVVVVVVCVVVVSGDHPPPPPPPDDPPPPPPPPDDDDDDDDDDDDDDDDDDDDDDDDDDDD

Radius of gyration: 26.02 Å; chains: 1; bounding box: 57×56×73 Å

Secondary structure (DSSP, 8-state):
-GGGGGSHHHHTS--TTT-----HHHHHHHHHHHHTTSSS-HHHHHHHHSS-SEEEEEETTTTEEEEEETTEEEEE-TTS-EEEEEE-TTS-EEEEETTTTEEEEE--SS--SSSGGGSHHHHHHHHHHHHHHHHTT-PPP---------SSSTTSSS--------------PPPPPP--------